Protein AF-A0A2T2Z863-F1 (afdb_monomer)

InterPro domains:
  IPR010982 Lambda repressor-like, DNA-binding domain superfamily [G3DSA:1.10.260.40] (5-135)

Nearest PDB structures (foldseek):
  6sq8-assembly2_B  TM=5.951E-01  e=1.050E-03  Marinactinospora thermotolerans
  7thq-assembly1_B  TM=5.780E-01  e=1.684E-03  Pseudomonas protegens Pf-5
  6m2o-assembly1_A  TM=5.710E-01  e=2.011E-03  Rhodopseudomonas palustris
  4fuq-assembly2_B  TM=5.829E-01  e=5.169E-03  Rhodopseudomonas palustris CGA009
  5upq-assembly1_A  TM=5.600E-01  e=1.253E-02  Streptomyces platensis subsp. rosaceus

Radius of gyration: 33.23 Å; Cα contacts (8 Å, |Δi|>4): 294; chains: 1; bounding box: 76×76×85 Å

Organism: NCBI:txid37330

Structure (mmCIF, N/CA/C/O backbone):
data_AF-A0A2T2Z863-F1
#
_entry.id   AF-A0A2T2Z863-F1
#
loop_
_atom_site.group_PDB
_atom_site.id
_atom_site.type_symbol
_atom_site.label_atom_id
_atom_site.label_alt_id
_atom_site.label_comp_id
_atom_site.label_asym_id
_atom_site.label_entity_id
_atom_site.label_seq_id
_atom_site.pdbx_PDB_ins_code
_atom_site.Cartn_x
_atom_site.Cartn_y
_atom_site.Cartn_z
_atom_site.occupancy
_atom_site.B_iso_or_equiv
_atom_site.auth_seq_id
_atom_site.auth_comp_id
_atom_site.auth_asym_id
_atom_site.auth_atom_id
_atom_site.pdbx_PDB_model_num
ATOM 1 N N . MET A 1 1 ? -23.488 10.531 1.046 1.00 28.92 1 MET A N 1
ATOM 2 C CA . MET A 1 1 ? -23.231 9.165 1.539 1.00 28.92 1 MET A CA 1
ATOM 3 C C . MET A 1 1 ? -22.823 9.323 2.989 1.00 28.92 1 MET A C 1
ATOM 5 O O . MET A 1 1 ? -21.854 10.017 3.241 1.00 28.92 1 MET A O 1
ATOM 9 N N . THR A 1 2 ? -23.637 8.864 3.936 1.00 40.47 2 THR A N 1
ATOM 10 C CA . THR A 1 2 ? -23.278 8.890 5.361 1.00 40.47 2 THR A CA 1
ATOM 11 C C . THR A 1 2 ? -22.405 7.672 5.615 1.00 40.47 2 THR A C 1
ATOM 13 O O . THR A 1 2 ? -22.923 6.554 5.616 1.00 40.47 2 THR A O 1
ATOM 16 N N . GLU A 1 3 ? -21.095 7.875 5.722 1.00 68.50 3 GLU A N 1
ATOM 17 C CA . GLU A 1 3 ? -20.162 6.816 6.105 1.00 68.50 3 GLU A CA 1
ATOM 18 C C . GLU A 1 3 ? -20.629 6.210 7.432 1.00 68.50 3 GLU A C 1
ATOM 20 O O . GLU A 1 3 ? -20.966 6.922 8.380 1.00 68.50 3 GLU A O 1
ATOM 25 N N . THR A 1 4 ? -20.782 4.885 7.450 1.00 81.50 4 THR A N 1
ATOM 26 C CA . THR A 1 4 ? -21.109 4.166 8.682 1.00 81.50 4 THR A CA 1
ATOM 27 C C . THR A 1 4 ? -19.833 4.160 9.515 1.00 81.50 4 THR A C 1
ATOM 29 O O . THR A 1 4 ? -18.843 3.622 9.022 1.00 81.50 4 THR A O 1
ATOM 32 N N . PRO A 1 5 ? -19.825 4.762 10.717 1.00 88.06 5 PRO A N 1
ATOM 33 C CA . PRO A 1 5 ? -18.608 4.874 11.508 1.00 88.06 5 PRO A CA 1
ATOM 34 C C . PRO A 1 5 ? -18.086 3.486 11.863 1.00 88.06 5 PRO A C 1
ATOM 36 O O . PRO A 1 5 ? -18.873 2.559 12.080 1.00 88.06 5 PRO A O 1
ATOM 39 N N . THR A 1 6 ? -16.772 3.336 11.931 1.00 91.94 6 THR A N 1
ATOM 40 C CA . THR A 1 6 ? -16.142 2.070 12.311 1.00 91.94 6 THR A CA 1
ATOM 41 C C . THR A 1 6 ? -16.253 1.827 13.823 1.00 91.94 6 THR A C 1
ATOM 43 O O . THR A 1 6 ? -16.600 2.712 14.612 1.00 91.94 6 THR A O 1
ATOM 46 N N . LEU A 1 7 ? -15.992 0.595 14.278 1.00 92.56 7 LEU A N 1
ATOM 47 C CA . LEU A 1 7 ? -16.067 0.279 15.712 1.00 92.56 7 LEU A CA 1
ATOM 48 C C . LEU A 1 7 ? -15.001 1.016 16.540 1.00 92.56 7 LEU A C 1
ATOM 50 O O . LEU A 1 7 ? -15.274 1.377 17.683 1.00 92.56 7 LEU A O 1
ATOM 54 N N . ASP A 1 8 ? -13.812 1.252 15.990 1.00 93.75 8 ASP A N 1
ATOM 55 C CA . ASP A 1 8 ? -12.757 2.050 16.618 1.00 93.75 8 ASP A CA 1
ATOM 56 C C . ASP A 1 8 ? -13.153 3.528 16.726 1.00 93.75 8 ASP A C 1
ATOM 58 O O . ASP A 1 8 ? -13.050 4.092 17.817 1.00 93.75 8 ASP A O 1
ATOM 62 N N . GLU A 1 9 ? -13.735 4.118 15.678 1.00 94.06 9 GLU A N 1
ATOM 63 C CA . GLU A 1 9 ? -14.270 5.486 15.707 1.00 94.06 9 GLU A CA 1
ATOM 64 C C . GLU A 1 9 ? -15.383 5.656 16.747 1.00 94.06 9 GLU A C 1
ATOM 66 O O . GLU A 1 9 ? -15.460 6.680 17.434 1.00 94.06 9 GLU A O 1
ATOM 71 N N . LEU A 1 10 ? -16.239 4.644 16.924 1.00 95.50 10 LEU A N 1
ATOM 72 C CA . LEU A 1 10 ? -17.261 4.654 17.972 1.00 95.50 10 LEU A CA 1
ATOM 73 C C . LEU A 1 10 ? -16.641 4.608 19.377 1.00 95.50 10 LEU A C 1
ATOM 75 O O . LEU A 1 10 ? -17.132 5.281 20.287 1.00 95.50 10 LEU A O 1
ATOM 79 N N . VAL A 1 11 ? -15.546 3.867 19.573 1.00 95.75 11 VAL A N 1
ATOM 80 C CA . VAL A 1 11 ? -14.821 3.847 20.855 1.00 95.75 11 VAL A CA 1
ATOM 81 C C . VAL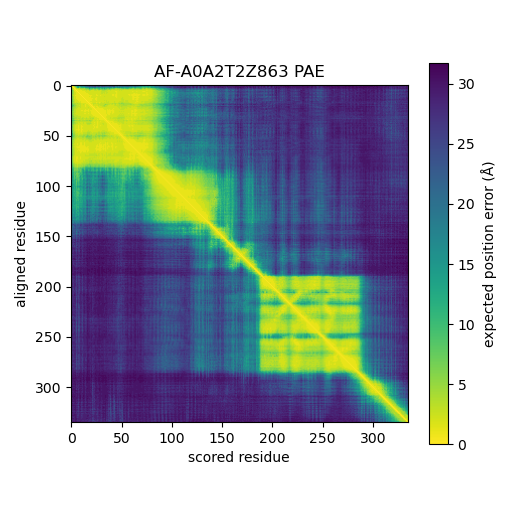 A 1 11 ? -14.059 5.159 21.095 1.00 95.75 11 VAL A C 1
ATOM 83 O O . VAL A 1 11 ? -14.017 5.635 22.233 1.00 95.75 11 VAL A O 1
ATOM 86 N N . GLU A 1 12 ? -13.519 5.794 20.056 1.00 95.75 12 GLU A N 1
ATOM 87 C CA . GLU A 1 12 ? -12.941 7.142 20.151 1.00 95.75 12 GLU A CA 1
ATOM 88 C C . GLU A 1 12 ? -14.006 8.191 20.484 1.00 95.75 12 GLU A C 1
ATOM 90 O O . GLU A 1 12 ? -13.823 9.001 21.395 1.00 95.75 12 GLU A O 1
ATOM 95 N N . THR A 1 13 ? -15.174 8.114 19.843 1.00 96.19 13 THR A N 1
ATOM 96 C CA . THR A 1 13 ? -16.330 8.975 20.135 1.00 96.19 13 THR A CA 1
ATOM 97 C C . THR A 1 13 ? -16.776 8.819 21.589 1.00 96.19 13 THR A C 1
ATOM 99 O O . THR A 1 13 ? -17.022 9.810 22.281 1.00 96.19 13 THR A O 1
ATOM 102 N N . ALA A 1 14 ? -16.820 7.584 22.094 1.00 96.12 14 ALA A N 1
ATOM 103 C CA . ALA A 1 14 ? -17.077 7.300 23.501 1.00 96.12 14 ALA A CA 1
ATOM 104 C C . ALA A 1 14 ? -16.019 7.922 24.429 1.00 96.12 14 ALA A C 1
ATOM 106 O O . ALA A 1 14 ? -16.364 8.528 25.446 1.00 96.12 14 ALA A O 1
ATOM 107 N N . SER A 1 15 ? -14.732 7.804 24.085 1.00 96.31 15 SER A N 1
ATOM 108 C CA . SER A 1 15 ? -13.641 8.407 24.857 1.00 96.31 15 SER A CA 1
ATOM 109 C C . SER A 1 15 ? -13.793 9.927 24.922 1.00 96.31 15 SER A C 1
ATOM 111 O O . SER A 1 15 ? -13.801 10.490 26.019 1.00 96.31 15 SER A O 1
ATOM 113 N N . ALA A 1 16 ? -14.013 10.582 23.778 1.00 96.25 16 ALA A N 1
ATOM 114 C CA . ALA A 1 16 ? -14.219 12.024 23.677 1.00 96.25 16 ALA A CA 1
ATOM 115 C C . ALA A 1 16 ? -15.436 12.494 24.492 1.00 96.25 16 ALA A C 1
ATOM 117 O O . ALA A 1 16 ? -15.330 13.433 25.282 1.00 96.25 16 ALA A O 1
ATOM 118 N N . ARG A 1 17 ? -16.570 11.787 24.386 1.00 96.06 17 ARG A N 1
ATOM 119 C CA . ARG A 1 17 ? -17.797 12.071 25.149 1.00 96.06 17 ARG A CA 1
ATOM 120 C C . ARG A 1 17 ? -17.589 11.990 26.663 1.00 96.06 17 ARG A C 1
ATOM 122 O O . ARG A 1 17 ? -18.245 12.704 27.419 1.00 96.06 17 ARG A O 1
ATOM 129 N N . HIS A 1 18 ? -16.671 11.139 27.111 1.00 95.00 18 HIS A N 1
ATOM 130 C CA . HIS A 1 18 ? -16.337 10.946 28.519 1.00 95.00 18 HIS A CA 1
ATOM 131 C C . HIS A 1 18 ? -15.017 11.627 28.922 1.00 95.00 18 HIS A C 1
ATOM 133 O O . HIS A 1 18 ? -14.288 11.106 29.766 1.00 95.00 18 HIS A O 1
ATOM 139 N N . ASN A 1 19 ? -14.731 12.813 28.368 1.00 93.75 19 ASN A N 1
ATOM 140 C CA . ASN A 1 19 ? -13.567 13.650 28.701 1.00 93.75 19 ASN A CA 1
ATOM 141 C C . ASN A 1 19 ? -12.213 12.950 28.476 1.00 93.75 19 ASN A C 1
ATOM 143 O O . ASN A 1 19 ? -11.321 13.025 29.320 1.00 93.75 19 ASN A O 1
ATOM 147 N N . GLY A 1 20 ? -12.069 12.223 27.367 1.00 92.38 20 GLY A N 1
ATOM 148 C CA . GLY A 1 20 ? -10.854 11.465 27.057 1.00 92.38 20 GLY A CA 1
ATOM 149 C C . GLY A 1 20 ? -10.669 10.231 27.944 1.00 92.38 20 GLY A C 1
ATOM 150 O O . GLY A 1 20 ? -9.541 9.846 28.252 1.00 92.38 20 GLY A O 1
ATOM 151 N N . ALA A 1 21 ? -11.763 9.615 28.403 1.00 94.50 21 ALA A N 1
ATOM 152 C CA . ALA A 1 21 ? -11.697 8.446 29.275 1.00 94.50 21 ALA A CA 1
ATOM 153 C C . ALA A 1 21 ? -10.880 7.306 28.640 1.00 94.50 21 ALA A C 1
ATOM 155 O O . ALA A 1 21 ? -11.075 6.943 27.476 1.00 94.50 21 ALA A O 1
ATOM 156 N N . SER A 1 22 ? -9.990 6.704 29.434 1.00 93.94 22 SER A N 1
ATOM 157 C CA . SER A 1 22 ? -9.263 5.492 29.047 1.00 93.94 22 SER A CA 1
ATOM 158 C C . SER A 1 22 ? -10.204 4.285 28.971 1.00 93.94 22 SER A C 1
ATOM 160 O O . SER A 1 22 ? -11.267 4.278 29.596 1.00 93.94 22 SER A O 1
ATOM 162 N N . GLY A 1 23 ? -9.803 3.216 28.271 1.00 92.44 23 GLY A N 1
ATOM 163 C CA . GLY A 1 23 ? -10.628 2.006 28.144 1.00 92.44 23 GLY A CA 1
ATOM 164 C C . GLY A 1 23 ? -11.034 1.377 29.482 1.00 92.44 23 GLY A C 1
ATOM 165 O O . GLY A 1 23 ? -12.122 0.818 29.585 1.00 92.44 23 GLY A O 1
ATOM 166 N N . ARG A 1 24 ? -10.212 1.525 30.536 1.00 95.56 24 ARG A N 1
ATOM 167 C CA . ARG A 1 24 ? -10.575 1.122 31.909 1.00 95.56 24 ARG A CA 1
ATOM 168 C C . ARG A 1 24 ? -11.767 1.914 32.428 1.00 95.56 24 ARG A C 1
ATOM 170 O O . ARG A 1 24 ? -12.756 1.332 32.851 1.00 95.56 24 ARG A O 1
ATOM 177 N N . ARG A 1 25 ? -11.701 3.241 32.327 1.00 96.44 25 ARG A N 1
ATOM 178 C CA . ARG A 1 25 ? -12.767 4.112 32.820 1.00 96.44 25 ARG A CA 1
ATOM 179 C C . ARG A 1 25 ? -14.046 3.997 31.991 1.00 96.44 25 ARG A C 1
ATOM 181 O O . ARG A 1 25 ? -15.131 4.090 32.550 1.00 96.44 25 ARG A O 1
ATOM 188 N N . LEU A 1 26 ? -13.929 3.754 30.686 1.00 96.19 26 LEU A N 1
ATOM 189 C CA . LEU A 1 26 ? -15.074 3.442 29.827 1.00 96.19 26 LEU A CA 1
ATOM 190 C C . LEU A 1 26 ? -15.760 2.132 30.241 1.00 96.19 26 LEU A C 1
ATOM 192 O O . LEU A 1 26 ? -16.985 2.095 30.321 1.00 96.19 26 LEU A O 1
ATOM 196 N N . ALA A 1 27 ? -14.993 1.088 30.573 1.00 96.38 27 ALA A N 1
ATOM 197 C CA . ALA A 1 27 ? -15.553 -0.162 31.085 1.00 96.38 27 ALA A CA 1
ATOM 198 C C . ALA A 1 27 ? -16.307 0.046 32.412 1.00 96.38 27 ALA A C 1
ATOM 200 O O . ALA A 1 27 ? -17.431 -0.430 32.546 1.00 96.38 27 ALA A O 1
ATOM 201 N N . ASP A 1 28 ? -15.761 0.839 33.344 1.00 96.69 28 ASP A N 1
ATOM 202 C CA . ASP A 1 28 ? -16.449 1.169 34.604 1.00 96.69 28 ASP A CA 1
ATOM 203 C C . ASP A 1 28 ? -17.785 1.897 34.366 1.00 96.69 28 ASP A C 1
ATOM 205 O O . ASP A 1 28 ? -18.773 1.658 35.064 1.00 96.69 28 ASP A O 1
ATOM 209 N N . ILE A 1 29 ? -17.823 2.815 33.392 1.00 96.62 29 ILE A N 1
ATOM 210 C CA . ILE A 1 29 ? -19.038 3.558 33.022 1.00 96.62 29 ILE A CA 1
ATOM 211 C C . ILE A 1 29 ? -20.080 2.609 32.422 1.00 96.62 29 ILE A C 1
ATOM 213 O O . ILE A 1 29 ? -21.248 2.665 32.809 1.00 96.62 29 ILE A O 1
ATOM 217 N N . ALA A 1 30 ? -19.662 1.717 31.522 1.00 95.75 30 ALA A N 1
ATOM 218 C CA . ALA A 1 30 ? -20.537 0.714 30.926 1.00 95.75 30 ALA A CA 1
ATOM 219 C C . ALA A 1 30 ? -21.100 -0.248 31.985 1.00 95.75 30 ALA A C 1
ATOM 221 O O . ALA A 1 30 ? -22.307 -0.492 32.010 1.00 95.75 30 ALA A O 1
ATOM 222 N N . GLN A 1 31 ? -20.261 -0.710 32.915 1.00 95.62 31 GLN A N 1
ATOM 223 C CA . GLN A 1 31 ? -20.665 -1.613 33.992 1.00 95.62 31 GLN A CA 1
ATOM 224 C C . GLN A 1 31 ? -21.672 -0.966 34.944 1.00 95.62 31 GLN A C 1
ATOM 226 O O . GLN A 1 31 ? -22.667 -1.592 35.307 1.00 95.62 31 GLN A O 1
ATOM 231 N N . LYS A 1 32 ? -21.483 0.313 35.293 1.00 96.00 32 LYS A N 1
ATOM 232 C CA . LYS A 1 32 ? -22.464 1.081 36.083 1.00 96.00 32 LYS A CA 1
ATOM 233 C C . LYS A 1 32 ? -23.815 1.224 35.386 1.00 96.00 32 LYS A C 1
ATOM 235 O O . LYS A 1 32 ? -24.831 1.347 36.063 1.00 96.00 32 LYS A O 1
ATOM 240 N N . ALA A 1 33 ? -23.829 1.203 34.057 1.00 93.38 33 ALA A N 1
ATOM 241 C CA . ALA A 1 33 ? -25.042 1.218 33.249 1.00 93.38 33 ALA A CA 1
ATOM 242 C C . ALA A 1 33 ? -25.629 -0.185 32.988 1.00 93.38 33 ALA A C 1
ATOM 244 O O . ALA A 1 33 ? -26.624 -0.300 32.277 1.00 93.38 33 ALA A O 1
ATOM 245 N N . GLY A 1 34 ? -25.045 -1.243 33.566 1.00 95.19 34 GLY A N 1
ATOM 246 C CA . GLY A 1 34 ? -25.522 -2.622 33.437 1.00 95.19 34 GLY A CA 1
ATOM 247 C C . GLY A 1 34 ? -25.001 -3.373 32.208 1.00 95.19 34 GLY A C 1
ATOM 248 O O . GLY A 1 34 ? -25.493 -4.460 31.911 1.00 95.19 34 GLY A O 1
ATOM 249 N N . TYR A 1 35 ? -24.014 -2.828 31.493 1.00 95.06 35 TYR A N 1
ATOM 250 C CA . TYR A 1 35 ? -23.360 -3.511 30.377 1.00 95.06 35 TYR A CA 1
ATOM 251 C C . TYR A 1 35 ? -22.082 -4.215 30.827 1.00 95.06 35 TYR A C 1
ATOM 253 O O . TYR A 1 35 ? -21.269 -3.650 31.553 1.00 95.06 35 TYR A O 1
ATOM 261 N N . GLU A 1 36 ? -21.861 -5.432 30.343 1.00 92.00 36 GLU A N 1
ATOM 262 C CA . GLU A 1 36 ? -20.643 -6.187 30.620 1.00 92.00 36 GLU A CA 1
ATOM 263 C C . GLU A 1 36 ? -19.682 -6.037 29.442 1.00 92.00 36 GLU A C 1
ATOM 265 O O . GLU A 1 36 ? -19.958 -6.491 28.331 1.00 92.00 36 GLU A O 1
ATOM 270 N N . VAL A 1 37 ? -18.565 -5.347 29.667 1.00 94.06 37 VAL A N 1
ATOM 271 C CA . VAL A 1 37 ? -17.497 -5.203 28.676 1.00 94.06 37 VAL A CA 1
ATOM 272 C C . VAL A 1 37 ? -16.157 -5.058 29.385 1.00 94.06 37 VAL A C 1
ATOM 274 O O . VAL A 1 37 ? -16.024 -4.304 30.347 1.00 94.06 37 VAL A O 1
ATOM 277 N N . SER A 1 38 ? -15.137 -5.780 28.917 1.00 95.19 38 SER A N 1
ATOM 278 C CA . SER A 1 38 ? -13.797 -5.660 29.492 1.00 95.19 38 SER A CA 1
ATOM 279 C C . SER A 1 38 ? -13.029 -4.492 28.873 1.00 95.19 38 SER A C 1
ATOM 281 O O . SER A 1 38 ? -13.071 -4.254 27.663 1.00 95.19 38 SER A O 1
ATOM 283 N N . HIS A 1 39 ? -12.244 -3.792 29.691 1.00 95.19 39 HIS A N 1
ATOM 284 C CA . HIS A 1 39 ? -11.370 -2.715 29.220 1.00 95.19 39 HIS A CA 1
ATOM 285 C C . HIS A 1 39 ? -10.357 -3.184 28.160 1.00 95.19 39 HIS A C 1
ATOM 287 O O . HIS A 1 39 ? -10.012 -2.430 27.252 1.00 95.19 39 HIS A O 1
ATOM 293 N N . ALA A 1 40 ? -9.890 -4.435 28.259 1.00 95.81 40 ALA A N 1
ATOM 294 C CA . ALA A 1 40 ? -8.973 -5.032 27.293 1.00 95.81 40 ALA A CA 1
ATOM 295 C C . ALA A 1 40 ? -9.630 -5.180 25.913 1.00 95.81 40 ALA A C 1
ATOM 297 O O . ALA A 1 40 ? -8.972 -4.948 24.901 1.00 95.81 40 ALA A O 1
ATOM 298 N N . THR A 1 41 ? -10.923 -5.514 25.883 1.00 95.44 41 THR A N 1
ATOM 299 C CA . THR A 1 41 ? -11.721 -5.583 24.651 1.00 95.44 41 THR A CA 1
ATOM 300 C C . THR A 1 41 ? -11.866 -4.198 24.031 1.00 95.44 41 THR A C 1
ATOM 302 O O . THR A 1 41 ? -11.502 -4.022 22.872 1.00 95.44 41 THR A O 1
ATOM 305 N N . LEU A 1 42 ? -12.270 -3.189 24.814 1.00 95.25 42 LEU A N 1
ATOM 306 C CA . LEU A 1 42 ? -12.385 -1.804 24.333 1.00 95.25 42 LEU A CA 1
ATOM 307 C C . LEU A 1 42 ? -11.056 -1.271 23.777 1.00 95.25 42 LEU A C 1
ATOM 309 O O . LEU A 1 42 ? -11.037 -0.681 22.705 1.00 95.25 42 LEU A O 1
ATOM 313 N N . ASN A 1 43 ? -9.934 -1.526 24.456 1.00 95.56 43 ASN A N 1
ATOM 314 C CA . ASN A 1 43 ? -8.613 -1.091 23.991 1.00 95.56 43 ASN A CA 1
ATOM 315 C C . ASN A 1 43 ? -8.128 -1.834 22.737 1.00 95.56 43 ASN A C 1
ATOM 317 O O . ASN A 1 43 ? -7.358 -1.274 21.961 1.00 95.56 43 ASN A O 1
ATOM 321 N N . ARG A 1 44 ? -8.502 -3.105 22.549 1.00 95.31 44 ARG A N 1
ATOM 322 C CA . ARG A 1 44 ? -8.188 -3.841 21.314 1.00 95.31 44 ARG A CA 1
ATOM 323 C C . ARG A 1 44 ? -9.025 -3.331 20.146 1.00 95.31 44 ARG A C 1
ATOM 325 O O . ARG A 1 44 ? -8.465 -3.099 19.083 1.00 95.31 44 ARG A O 1
ATOM 332 N N . ILE A 1 45 ? -10.319 -3.083 20.364 1.00 93.88 45 ILE A N 1
ATOM 333 C CA . ILE A 1 45 ? -11.209 -2.508 19.344 1.00 93.88 45 ILE A CA 1
ATOM 334 C C . ILE A 1 45 ? -10.718 -1.114 18.949 1.00 93.88 45 ILE A C 1
ATOM 336 O O . ILE A 1 45 ? -10.501 -0.871 17.773 1.00 93.88 45 ILE A O 1
ATOM 340 N N . ARG A 1 46 ? -10.418 -0.250 19.927 1.00 94.12 46 ARG A N 1
ATOM 341 C CA . ARG A 1 46 ? -9.865 1.099 19.710 1.00 94.12 46 ARG A CA 1
ATOM 342 C C . ARG A 1 46 ? -8.588 1.118 18.862 1.00 94.12 46 ARG A C 1
ATOM 344 O O . ARG A 1 46 ? -8.346 2.074 18.147 1.00 94.12 46 ARG A O 1
ATOM 351 N N . ARG A 1 47 ? -7.750 0.083 18.969 1.00 91.50 47 ARG A N 1
ATOM 352 C CA . ARG A 1 47 ? -6.489 -0.045 18.214 1.00 91.50 47 ARG A CA 1
ATOM 353 C C . ARG A 1 47 ? -6.642 -0.802 16.893 1.00 91.50 47 ARG A C 1
ATOM 355 O O . ARG A 1 47 ? -5.638 -1.049 16.239 1.00 91.50 47 ARG A O 1
ATOM 362 N N . GLY A 1 48 ? -7.847 -1.258 16.552 1.00 88.62 48 GLY A N 1
ATOM 363 C CA . GLY A 1 48 ? -8.077 -2.115 15.387 1.00 88.62 48 GLY A CA 1
ATOM 364 C C . GLY A 1 48 ? -7.462 -3.519 15.494 1.00 88.62 48 GLY A C 1
ATOM 365 O O . GLY A 1 48 ? -7.404 -4.232 14.502 1.00 88.62 48 GLY A O 1
ATOM 366 N N . THR A 1 49 ? -7.011 -3.951 16.679 1.00 88.81 49 THR A N 1
ATOM 367 C CA . THR A 1 49 ? -6.345 -5.256 16.889 1.00 88.81 49 THR A CA 1
ATOM 368 C C . THR A 1 49 ? -7.268 -6.332 17.463 1.00 88.81 49 THR A C 1
ATOM 370 O O . THR A 1 49 ? -6.821 -7.416 17.841 1.00 88.81 49 THR A O 1
ATOM 373 N N . TYR A 1 50 ? -8.567 -6.053 17.582 1.00 88.62 50 TYR A N 1
ATOM 374 C CA . TYR A 1 50 ? -9.541 -7.038 18.039 1.00 88.62 50 TYR A CA 1
ATOM 375 C C . TYR A 1 50 ? -9.923 -7.980 16.894 1.00 88.62 50 TYR A C 1
ATOM 377 O O . TYR A 1 50 ? -10.638 -7.592 15.979 1.00 88.62 50 TYR A O 1
ATOM 385 N N . THR A 1 51 ? -9.435 -9.218 16.955 1.00 80.88 51 THR A N 1
ATOM 386 C CA . THR A 1 51 ? -9.603 -10.221 15.890 1.00 80.88 51 THR A CA 1
ATOM 387 C C . THR A 1 51 ? -10.859 -11.082 16.036 1.00 80.88 51 THR A C 1
ATOM 389 O O . THR A 1 51 ? -11.253 -11.763 15.094 1.00 80.88 51 THR A O 1
ATOM 392 N N . SER A 1 52 ? -11.493 -11.089 17.212 1.00 86.94 52 SER A N 1
ATOM 393 C CA . SER A 1 52 ? -12.720 -11.855 17.468 1.00 86.94 52 SER A CA 1
ATOM 394 C C . SER A 1 52 ? -13.974 -11.063 17.088 1.00 86.94 52 SER A C 1
ATOM 396 O O . SER A 1 52 ? -13.940 -9.841 16.984 1.00 86.94 52 SER A O 1
ATOM 398 N N . THR A 1 53 ? -15.113 -11.739 16.928 1.00 87.00 53 THR A N 1
ATOM 399 C CA . THR A 1 53 ? -16.403 -11.062 16.722 1.00 87.00 53 THR A CA 1
ATOM 400 C C . THR A 1 53 ? -16.933 -10.517 18.056 1.00 87.00 53 THR A C 1
ATOM 402 O O . THR A 1 53 ? -17.145 -11.307 18.981 1.00 87.00 53 THR A O 1
ATOM 405 N N . PRO A 1 54 ? -17.164 -9.195 18.197 1.00 91.38 54 PRO A N 1
ATOM 406 C CA . PRO A 1 54 ? -17.755 -8.633 19.408 1.00 91.38 54 PRO A CA 1
ATOM 407 C C . PRO A 1 54 ? -19.159 -9.195 19.651 1.00 91.38 54 PRO A C 1
ATOM 409 O O . PRO A 1 54 ? -19.949 -9.332 18.720 1.00 91.38 54 PRO A O 1
ATOM 412 N N . THR A 1 55 ? -19.493 -9.483 20.909 1.00 93.00 55 THR A N 1
ATOM 413 C CA . THR A 1 55 ? -20.840 -9.942 21.279 1.00 93.00 55 THR A CA 1
ATOM 414 C C . THR A 1 55 ? -21.867 -8.811 21.192 1.00 93.00 55 THR A C 1
ATOM 416 O O . THR A 1 55 ? -21.528 -7.638 21.357 1.00 93.00 55 THR A O 1
ATOM 419 N N . ASP A 1 56 ? -23.152 -9.149 21.051 1.00 93.50 56 ASP A N 1
ATOM 420 C CA . ASP A 1 56 ? -24.259 -8.179 21.083 1.00 93.50 56 ASP A CA 1
ATOM 421 C C . ASP A 1 56 ? -24.222 -7.269 22.318 1.00 93.50 56 ASP A C 1
ATOM 423 O O . ASP A 1 56 ? -24.543 -6.083 22.240 1.00 93.50 56 ASP A O 1
ATOM 427 N N . GLN A 1 57 ? -23.831 -7.817 23.473 1.00 94.19 57 GLN A N 1
ATOM 428 C CA . GLN A 1 57 ? -23.701 -7.059 24.717 1.00 94.19 57 GLN A CA 1
ATOM 429 C C . GLN A 1 57 ? -22.551 -6.047 24.637 1.00 94.19 57 GLN A C 1
ATOM 431 O O . GLN A 1 57 ? -22.726 -4.900 25.045 1.00 94.19 57 GLN A O 1
ATOM 436 N N . THR A 1 58 ? -21.426 -6.434 24.029 1.00 95.31 58 THR A N 1
ATOM 437 C CA . THR A 1 58 ? -20.291 -5.539 23.761 1.00 95.31 58 THR A CA 1
ATOM 438 C C . THR A 1 58 ? -20.683 -4.415 22.799 1.00 95.31 58 THR A C 1
ATOM 440 O O . THR A 1 58 ? -20.384 -3.252 23.059 1.00 95.31 58 THR A O 1
ATOM 443 N N . LEU A 1 59 ? -21.403 -4.728 21.717 1.00 95.81 59 LEU A N 1
ATOM 444 C CA . LEU A 1 59 ? -21.855 -3.732 20.736 1.00 95.81 59 LEU A CA 1
ATOM 445 C C . LEU A 1 59 ? -22.838 -2.728 21.347 1.00 95.81 59 LEU A C 1
ATOM 447 O O . LEU A 1 59 ? -22.711 -1.523 21.132 1.00 95.81 59 LEU A O 1
ATOM 451 N N . LYS A 1 60 ? -23.782 -3.205 22.167 1.00 96.50 60 LYS A N 1
ATOM 452 C CA . LYS A 1 60 ? -24.693 -2.334 22.924 1.00 96.50 60 LYS A CA 1
ATOM 453 C C . LYS A 1 60 ? -23.941 -1.459 23.929 1.00 96.50 60 LYS A C 1
ATOM 455 O O . LYS A 1 60 ? -24.282 -0.288 24.066 1.00 96.50 60 LYS A O 1
ATOM 460 N N . ALA A 1 61 ? -22.903 -1.989 24.581 1.00 97.19 61 ALA A N 1
ATOM 461 C CA . ALA A 1 61 ? -22.051 -1.218 25.484 1.00 97.19 61 ALA A CA 1
ATOM 462 C C . ALA A 1 61 ? -21.323 -0.084 24.745 1.00 97.19 61 ALA A C 1
ATOM 464 O O . ALA A 1 61 ? -21.340 1.055 25.203 1.00 97.19 61 ALA A O 1
ATOM 465 N N . ILE A 1 62 ? -20.730 -0.373 23.581 1.00 96.19 62 ILE A N 1
ATOM 466 C CA . ILE A 1 62 ? -20.050 0.627 22.743 1.00 96.19 62 ILE A CA 1
ATOM 467 C C . ILE A 1 62 ? -21.039 1.702 22.279 1.00 96.19 62 ILE A C 1
ATOM 469 O O . ILE A 1 62 ? -20.758 2.890 22.423 1.00 96.19 62 ILE A O 1
ATOM 473 N N . ALA A 1 63 ? -22.221 1.305 21.799 1.00 96.56 63 ALA A N 1
ATOM 474 C CA . ALA A 1 63 ? -23.259 2.245 21.382 1.00 96.56 63 ALA A CA 1
ATOM 475 C C . ALA A 1 63 ? -23.717 3.154 22.533 1.00 96.56 63 ALA A C 1
ATOM 477 O O . ALA A 1 63 ? -23.830 4.366 22.358 1.00 96.56 63 ALA A O 1
ATOM 478 N N . PHE A 1 64 ? -23.911 2.585 23.728 1.00 97.56 64 PHE A N 1
ATOM 479 C CA . PHE A 1 64 ? -24.248 3.342 24.931 1.00 97.56 64 PHE A CA 1
ATOM 480 C C . PHE A 1 64 ? -23.158 4.357 25.297 1.00 97.56 64 PHE A C 1
ATOM 482 O O . PHE A 1 64 ? -23.467 5.524 25.534 1.00 97.56 64 PHE A O 1
ATOM 489 N N . LEU A 1 65 ? -21.891 3.932 25.308 1.00 96.94 65 LEU A N 1
ATOM 490 C CA . LEU A 1 65 ? -20.755 4.792 25.644 1.00 96.94 65 LEU A CA 1
ATOM 491 C C . LEU A 1 65 ? -20.555 5.923 24.622 1.00 96.94 65 LEU A C 1
ATOM 493 O O . LEU A 1 65 ? -20.232 7.044 25.003 1.00 96.94 65 LEU A O 1
ATOM 497 N N . ALA A 1 66 ? -20.778 5.660 23.334 1.00 96.44 66 ALA A N 1
ATOM 498 C CA . ALA A 1 66 ? -20.748 6.681 22.284 1.00 96.44 66 ALA A CA 1
ATOM 499 C C . ALA A 1 66 ? -22.016 7.562 22.286 1.00 96.44 66 ALA A C 1
ATOM 501 O O . ALA A 1 66 ? -22.017 8.686 21.781 1.00 96.44 66 ALA A O 1
ATOM 502 N N . GLY A 1 67 ? -23.099 7.076 22.896 1.00 96.06 67 GLY A N 1
ATOM 503 C CA . GLY A 1 67 ? -24.414 7.706 22.909 1.00 96.06 67 GLY A CA 1
ATOM 504 C C . GLY A 1 67 ? -25.090 7.720 21.541 1.00 96.06 67 GLY A C 1
ATOM 505 O O . GLY A 1 67 ? -25.735 8.708 21.190 1.00 96.06 67 GLY A O 1
ATOM 506 N N . VAL A 1 68 ? -24.927 6.633 20.788 1.00 96.06 68 VAL A N 1
ATOM 507 C CA . VAL A 1 68 ? -25.588 6.376 19.502 1.00 96.06 68 VAL A CA 1
ATOM 508 C C . VAL A 1 68 ? -26.612 5.247 19.644 1.00 96.06 68 VAL A C 1
ATOM 510 O O . VAL A 1 68 ? -26.597 4.494 20.620 1.00 96.06 68 VAL A O 1
ATOM 513 N N . ASP A 1 69 ? -27.511 5.108 18.668 1.00 95.44 69 ASP A N 1
ATOM 514 C CA . ASP A 1 69 ? -28.430 3.967 18.623 1.00 95.44 69 ASP A CA 1
ATOM 515 C C . ASP A 1 69 ? -27.637 2.654 18.436 1.00 95.44 69 ASP A C 1
ATOM 517 O O . ASP A 1 69 ? -26.731 2.618 17.596 1.00 95.44 69 ASP A O 1
ATOM 521 N N . PRO A 1 70 ? -27.964 1.561 19.158 1.00 93.75 70 PRO A N 1
ATOM 522 C CA . PRO A 1 70 ? -27.295 0.271 18.995 1.00 93.75 70 PRO A CA 1
ATOM 523 C C . PRO A 1 70 ? -27.180 -0.195 17.543 1.00 93.75 70 PRO A C 1
ATOM 525 O O . PRO A 1 70 ? -26.155 -0.770 17.179 1.00 93.75 70 PRO A O 1
ATOM 528 N N . LYS A 1 71 ? -28.174 0.095 16.691 1.00 91.62 71 LYS A N 1
ATOM 529 C CA . LYS A 1 71 ? -28.156 -0.247 15.259 1.00 91.62 71 LYS A CA 1
ATOM 530 C C . LYS A 1 71 ? -26.924 0.291 14.535 1.00 91.62 71 LYS A C 1
ATOM 532 O O . LYS A 1 71 ? -26.471 -0.354 13.598 1.00 91.62 71 LYS A O 1
ATOM 537 N N . VAL A 1 72 ? -26.369 1.421 14.974 1.00 92.88 72 VAL A N 1
ATOM 538 C CA . VAL A 1 72 ? -25.155 2.006 14.388 1.00 92.88 72 VAL A CA 1
ATOM 539 C C . VAL A 1 72 ? -23.940 1.120 14.669 1.00 92.88 72 VAL A C 1
ATOM 541 O O . VAL A 1 72 ? -23.192 0.820 13.747 1.00 92.88 72 VAL A O 1
ATOM 544 N N . ALA A 1 73 ? -23.779 0.620 15.899 1.00 91.44 73 ALA A N 1
ATOM 545 C CA . ALA A 1 73 ? -22.683 -0.293 16.241 1.00 91.44 73 ALA A CA 1
ATOM 546 C C . ALA A 1 73 ? -22.811 -1.655 15.533 1.00 91.44 73 ALA A C 1
ATOM 548 O O . ALA A 1 73 ? -21.812 -2.228 15.101 1.00 91.44 73 ALA A O 1
ATOM 549 N N . PHE A 1 74 ? -24.036 -2.162 15.356 1.00 91.50 74 PHE A N 1
ATOM 550 C CA . PHE A 1 74 ? -24.274 -3.371 14.556 1.00 91.50 74 PHE A CA 1
ATOM 551 C C . PHE A 1 74 ? -23.968 -3.151 13.068 1.00 91.50 74 PHE A C 1
ATOM 553 O O . PHE A 1 74 ? -23.355 -4.012 12.438 1.00 91.50 74 PHE A O 1
ATOM 560 N N . ALA A 1 75 ? -24.354 -2.001 12.509 1.00 89.00 75 ALA A N 1
ATOM 561 C CA . ALA A 1 75 ? -24.035 -1.640 11.131 1.00 89.00 75 ALA A CA 1
ATOM 562 C C . ALA A 1 75 ? -22.520 -1.486 10.919 1.00 89.00 75 ALA A C 1
ATOM 564 O O . ALA A 1 75 ? -22.003 -1.967 9.914 1.00 89.00 75 ALA A O 1
ATOM 565 N N . ALA A 1 76 ? -21.809 -0.904 11.889 1.00 89.31 76 ALA A N 1
ATOM 566 C CA . ALA A 1 76 ? -20.352 -0.788 11.883 1.00 89.31 76 ALA A CA 1
ATOM 567 C C . ALA A 1 76 ? -19.663 -2.160 11.801 1.00 89.31 76 ALA A C 1
ATOM 569 O O . ALA A 1 76 ? -18.793 -2.372 10.957 1.00 89.31 76 ALA A O 1
ATOM 570 N N . LEU A 1 77 ? -20.094 -3.125 12.626 1.00 89.62 77 LEU A N 1
ATOM 571 C CA . LEU A 1 77 ? -19.566 -4.493 12.581 1.00 89.62 77 LEU A CA 1
ATOM 572 C C . LEU A 1 77 ? -19.876 -5.189 11.246 1.00 89.62 77 LEU A C 1
ATOM 574 O O . LEU A 1 77 ? -19.026 -5.889 10.696 1.00 89.62 77 LEU A O 1
ATOM 578 N N . ALA A 1 78 ? -21.088 -5.012 10.715 1.00 85.06 78 ALA A N 1
ATOM 579 C CA . ALA A 1 78 ? -21.466 -5.582 9.424 1.00 85.06 78 ALA A CA 1
ATOM 580 C C . ALA A 1 78 ? -20.602 -5.020 8.283 1.00 85.06 78 ALA A C 1
ATOM 582 O O . ALA A 1 78 ? -20.108 -5.791 7.462 1.00 85.06 78 ALA A O 1
ATOM 583 N N . ALA A 1 79 ? -20.366 -3.705 8.275 1.00 84.38 79 ALA A N 1
ATOM 584 C CA . ALA A 1 79 ? -19.501 -3.042 7.304 1.00 84.38 79 ALA A CA 1
ATOM 585 C C . ALA A 1 79 ? -18.041 -3.516 7.409 1.00 84.38 79 ALA A C 1
ATOM 587 O O . ALA A 1 79 ? -17.417 -3.791 6.387 1.00 84.38 79 ALA A O 1
ATOM 588 N N . GLN A 1 80 ? -17.512 -3.688 8.626 1.00 82.06 80 GLN A N 1
ATOM 589 C CA . GLN A 1 80 ? -16.158 -4.210 8.838 1.00 82.06 80 GLN A CA 1
ATOM 590 C C . GLN A 1 80 ? -15.999 -5.634 8.286 1.00 82.06 80 GLN A C 1
ATOM 592 O O . GLN A 1 80 ? -15.040 -5.920 7.572 1.00 82.06 80 GLN A O 1
ATOM 597 N N . ASN A 1 81 ? -16.960 -6.518 8.569 1.00 82.81 81 ASN A N 1
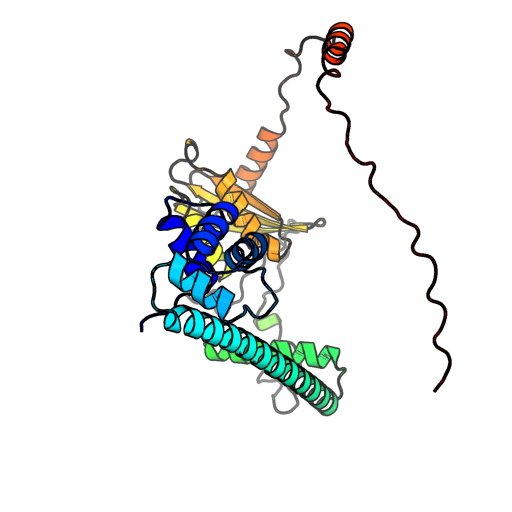ATOM 598 C CA . ASN A 1 81 ? -16.946 -7.886 8.052 1.00 82.81 81 ASN A CA 1
ATOM 599 C C . ASN A 1 81 ? -17.047 -7.927 6.523 1.00 82.81 81 ASN A C 1
ATOM 601 O O . ASN A 1 81 ? -16.393 -8.755 5.889 1.00 82.81 81 ASN A O 1
ATOM 605 N N . GLU A 1 82 ? -17.856 -7.047 5.930 1.00 79.44 82 GLU A N 1
ATOM 606 C CA . GLU A 1 82 ? -17.974 -6.935 4.476 1.00 79.44 82 GLU A CA 1
ATOM 607 C C . GLU A 1 82 ? -16.660 -6.472 3.843 1.00 79.44 82 GLU A C 1
ATOM 609 O O . GLU A 1 82 ? -16.202 -7.081 2.881 1.00 79.44 82 GLU A O 1
ATOM 614 N N . ALA A 1 83 ? -15.990 -5.476 4.430 1.00 73.94 83 ALA A N 1
ATOM 615 C CA . ALA A 1 83 ? -14.675 -5.036 3.974 1.00 73.94 83 ALA A CA 1
ATOM 616 C C . ALA A 1 83 ? -13.638 -6.171 4.043 1.00 73.94 83 ALA A C 1
ATOM 618 O O . ALA A 1 83 ? -12.909 -6.399 3.081 1.00 73.94 83 ALA A O 1
ATOM 619 N N . THR A 1 84 ? -13.606 -6.944 5.136 1.00 76.50 84 THR A N 1
ATOM 620 C CA . THR A 1 84 ? -12.710 -8.108 5.251 1.00 76.50 84 THR A CA 1
ATOM 621 C C . THR A 1 84 ? -13.010 -9.175 4.197 1.00 76.50 84 THR A C 1
ATOM 623 O O . THR A 1 84 ? -12.084 -9.709 3.585 1.00 76.50 84 THR A O 1
ATOM 626 N N . ARG A 1 85 ? -14.292 -9.477 3.946 1.00 73.88 85 ARG A N 1
ATOM 627 C CA . ARG A 1 85 ? -14.695 -10.415 2.885 1.00 73.88 85 ARG A CA 1
ATOM 628 C C . ARG A 1 85 ? -14.302 -9.910 1.506 1.00 73.88 85 ARG A C 1
ATOM 630 O O . ARG A 1 85 ? -13.790 -10.692 0.715 1.00 73.88 85 ARG A O 1
ATOM 637 N N . HIS A 1 86 ? -14.502 -8.625 1.237 1.00 76.00 86 HIS A N 1
ATOM 638 C CA . HIS A 1 86 ? -14.140 -8.015 -0.033 1.00 76.00 86 HIS A CA 1
ATOM 639 C C . HIS A 1 86 ? -12.630 -8.091 -0.283 1.00 76.00 86 HIS A C 1
ATOM 641 O O . HIS A 1 86 ? -12.213 -8.519 -1.354 1.00 76.00 86 HIS A O 1
ATOM 647 N N . THR A 1 87 ? -11.800 -7.777 0.716 1.00 73.50 87 THR A N 1
ATOM 648 C CA . THR A 1 87 ? -10.339 -7.912 0.603 1.00 73.50 87 THR A CA 1
ATOM 649 C C . THR A 1 87 ? -9.912 -9.362 0.373 1.00 73.50 87 THR A C 1
ATOM 651 O O . THR A 1 87 ? -9.052 -9.621 -0.466 1.00 73.50 87 THR A O 1
ATOM 654 N N . ALA A 1 88 ? -10.521 -10.322 1.078 1.00 71.50 88 ALA A N 1
ATOM 655 C CA . ALA A 1 88 ? -10.250 -11.741 0.855 1.00 71.50 88 ALA A CA 1
ATOM 656 C C . ALA A 1 88 ? -10.638 -12.175 -0.569 1.00 71.50 88 ALA A C 1
ATOM 658 O O . ALA A 1 88 ? -9.866 -12.864 -1.230 1.00 71.50 88 ALA A O 1
ATOM 659 N N . GLU A 1 89 ? -11.795 -11.733 -1.064 1.00 79.12 89 GLU A N 1
ATOM 660 C CA . GLU A 1 89 ? -12.248 -11.992 -2.434 1.00 79.12 89 GLU A CA 1
ATOM 661 C C . GLU A 1 89 ? -11.280 -11.402 -3.470 1.00 79.12 89 GLU A C 1
ATOM 663 O O . GLU A 1 89 ? -10.880 -12.103 -4.397 1.00 79.12 89 GLU A O 1
ATOM 668 N N . LEU A 1 90 ? -10.831 -10.155 -3.287 1.00 79.56 90 LEU A N 1
ATOM 669 C CA . LEU A 1 90 ? -9.825 -9.532 -4.153 1.00 79.56 90 LEU A CA 1
ATOM 670 C C . LEU A 1 90 ? -8.513 -10.322 -4.162 1.00 79.56 90 LEU A C 1
ATOM 672 O O . LEU A 1 90 ? -7.935 -10.531 -5.227 1.00 79.56 90 LEU A O 1
ATOM 676 N N . TYR A 1 91 ? -8.062 -10.806 -3.003 1.00 75.19 91 TYR A N 1
ATOM 677 C CA . TYR A 1 91 ? -6.873 -11.652 -2.917 1.00 75.19 91 TYR A CA 1
ATOM 678 C C . TYR A 1 91 ? -7.053 -12.971 -3.681 1.00 75.19 91 TYR A C 1
ATOM 680 O O . TYR A 1 91 ? -6.178 -13.356 -4.457 1.00 75.19 91 TYR A O 1
ATOM 688 N N . TYR A 1 92 ? -8.194 -13.650 -3.521 1.00 77.69 92 TYR A N 1
ATOM 689 C CA . TYR A 1 92 ? -8.485 -14.879 -4.265 1.00 77.69 92 TYR A CA 1
ATOM 690 C C . TYR A 1 92 ? -8.559 -14.640 -5.776 1.00 77.69 92 TYR A C 1
ATOM 692 O O . TYR A 1 92 ? -8.031 -15.441 -6.552 1.00 77.69 92 TYR A O 1
ATOM 700 N N . GLN A 1 93 ? -9.175 -13.538 -6.208 1.00 82.75 93 GLN A N 1
ATOM 701 C CA . GLN A 1 93 ? -9.223 -13.155 -7.619 1.00 82.75 93 GLN A CA 1
ATOM 702 C C . GLN A 1 93 ? -7.828 -12.860 -8.167 1.00 82.75 93 GLN A C 1
ATOM 704 O O . GLN A 1 93 ? -7.471 -13.387 -9.220 1.00 82.75 93 GLN A O 1
ATOM 709 N N . TRP A 1 94 ? -7.015 -12.094 -7.437 1.00 88.50 94 TRP A N 1
ATOM 710 C CA . TRP A 1 94 ? -5.623 -11.835 -7.793 1.00 88.50 94 TRP A CA 1
ATOM 711 C C . TRP A 1 94 ? -4.823 -13.137 -7.917 1.00 88.50 94 TRP A C 1
ATOM 713 O O . TRP A 1 94 ? -4.197 -13.370 -8.947 1.00 88.50 94 TRP A O 1
ATOM 723 N N . ALA A 1 95 ? -4.908 -14.036 -6.933 1.00 81.00 95 ALA A N 1
ATOM 724 C CA . ALA A 1 95 ? -4.198 -15.315 -6.956 1.00 81.00 95 ALA A CA 1
ATOM 725 C C . ALA A 1 95 ? -4.626 -16.187 -8.149 1.00 81.00 95 ALA A C 1
ATOM 727 O O . ALA A 1 95 ? -3.795 -16.811 -8.813 1.00 81.00 95 ALA A O 1
ATOM 728 N N . ARG A 1 96 ? -5.923 -16.192 -8.476 1.00 85.50 96 ARG A N 1
ATOM 729 C CA . ARG A 1 96 ? -6.450 -16.883 -9.656 1.00 85.50 96 ARG A CA 1
ATOM 730 C C . ARG A 1 96 ? -5.922 -16.282 -10.961 1.00 85.50 96 ARG A C 1
ATOM 732 O O . ARG A 1 96 ? -5.543 -17.040 -11.852 1.00 85.50 96 ARG A O 1
ATOM 739 N N . LEU A 1 97 ? -5.890 -14.956 -11.075 1.00 90.69 97 LEU A N 1
ATOM 740 C CA . LEU A 1 97 ? -5.348 -14.260 -12.243 1.00 90.69 97 LEU A CA 1
ATOM 741 C C . LEU A 1 97 ? -3.844 -14.509 -12.400 1.00 90.69 97 LEU A C 1
ATOM 743 O O . LEU A 1 97 ? -3.393 -14.746 -13.513 1.00 90.69 97 LEU A O 1
ATOM 747 N N . GLN A 1 98 ? -3.082 -14.555 -11.305 1.00 86.19 98 GLN A N 1
ATOM 748 C CA . GLN A 1 98 ? -1.657 -14.902 -11.331 1.00 86.19 98 GLN A CA 1
ATOM 749 C C . GLN A 1 98 ? -1.417 -16.314 -11.878 1.00 86.19 98 GLN A C 1
ATOM 751 O O . GLN A 1 98 ? -0.560 -16.511 -12.738 1.00 86.19 98 GLN A O 1
ATOM 756 N N . LEU A 1 99 ? -2.213 -17.298 -11.446 1.00 86.75 99 LEU A N 1
ATOM 757 C CA . LEU A 1 99 ? -2.143 -18.659 -11.989 1.00 86.75 99 LEU A CA 1
ATOM 758 C C . LEU A 1 99 ? -2.506 -18.709 -13.479 1.00 86.75 99 LEU A C 1
ATOM 760 O O . LEU A 1 99 ? -1.867 -19.431 -14.243 1.00 86.75 99 LEU A O 1
ATOM 764 N N . GLN A 1 100 ? -3.519 -17.946 -13.901 1.00 91.06 100 GLN A N 1
ATOM 765 C CA . GLN A 1 100 ? -3.880 -17.836 -15.316 1.00 91.06 100 GLN A CA 1
ATOM 766 C C . GLN A 1 100 ? -2.772 -17.174 -16.140 1.00 91.06 100 GLN A C 1
ATOM 768 O O . GLN A 1 100 ? -2.453 -17.683 -17.209 1.00 91.06 100 GLN A O 1
ATOM 773 N N . SER A 1 101 ? -2.163 -16.104 -15.628 1.00 89.62 101 SER A N 1
ATOM 774 C CA . SER A 1 101 ? -1.040 -15.412 -16.265 1.00 89.62 101 SER A CA 1
ATOM 775 C C . SER A 1 101 ? 0.130 -16.368 -16.488 1.00 89.62 101 SER A C 1
ATOM 777 O O . SER A 1 101 ? 0.539 -16.577 -17.622 1.00 89.62 101 SER A O 1
ATOM 779 N N . ARG A 1 102 ? 0.574 -17.073 -15.436 1.00 90.75 102 ARG A N 1
ATOM 780 C CA . ARG A 1 102 ? 1.657 -18.068 -15.538 1.00 90.75 102 ARG A CA 1
ATOM 781 C C . ARG A 1 102 ? 1.358 -19.173 -16.543 1.00 90.75 102 ARG A C 1
ATOM 783 O O . ARG A 1 102 ? 2.232 -19.585 -17.299 1.00 90.75 102 ARG A O 1
ATOM 790 N N . ARG A 1 103 ? 0.116 -19.661 -16.569 1.00 95.25 103 ARG A N 1
ATOM 791 C CA . ARG A 1 103 ? -0.298 -20.652 -17.564 1.00 95.25 103 ARG A CA 1
ATOM 792 C C . ARG A 1 103 ? -0.149 -20.103 -18.986 1.00 95.25 103 ARG A C 1
ATOM 794 O O . ARG A 1 103 ? 0.358 -20.819 -19.842 1.00 95.25 103 ARG A O 1
ATOM 801 N N . LEU A 1 104 ? -0.583 -18.869 -19.232 1.00 93.56 104 LEU A N 1
ATOM 802 C CA . LEU A 1 104 ? -0.450 -18.231 -20.542 1.00 93.56 104 LEU A CA 1
ATOM 803 C C . LEU A 1 104 ? 1.017 -18.006 -20.919 1.00 93.56 104 LEU A C 1
ATOM 805 O O . LEU A 1 104 ? 1.370 -18.262 -22.063 1.00 93.56 104 LEU A O 1
ATOM 809 N N . THR A 1 105 ? 1.877 -17.634 -19.968 1.00 95.56 105 THR A N 1
ATOM 810 C CA . THR A 1 105 ? 3.331 -17.556 -20.180 1.00 95.56 105 THR A CA 1
ATOM 811 C C . THR A 1 105 ? 3.900 -18.893 -20.648 1.00 95.56 105 THR A C 1
ATOM 813 O O . THR A 1 105 ? 4.633 -18.940 -21.628 1.00 95.56 105 THR A O 1
ATOM 816 N N . HIS A 1 106 ? 3.518 -20.005 -20.011 1.00 96.38 106 HIS A N 1
ATOM 817 C CA . HIS A 1 106 ? 3.958 -21.337 -20.440 1.00 96.38 106 HIS A CA 1
ATOM 818 C C . HIS A 1 106 ? 3.437 -21.704 -21.839 1.00 96.38 106 HIS A C 1
ATOM 820 O O . HIS A 1 106 ? 4.162 -22.309 -22.627 1.00 96.38 106 HIS A O 1
ATOM 826 N N . GLU A 1 107 ? 2.182 -21.362 -22.153 1.00 96.31 107 GLU A N 1
ATOM 827 C CA . GLU A 1 107 ? 1.601 -21.588 -23.482 1.00 96.31 107 GLU A CA 1
ATOM 828 C C . GLU A 1 107 ? 2.319 -20.744 -24.556 1.00 96.31 107 GLU A C 1
ATOM 830 O O . GLU A 1 107 ? 2.604 -21.260 -25.637 1.00 96.31 107 GLU A O 1
ATOM 835 N N . TYR A 1 108 ? 2.681 -19.494 -24.244 1.00 94.12 108 TYR A N 1
ATOM 836 C CA . TYR A 1 108 ? 3.481 -18.617 -25.106 1.00 94.12 108 TYR A CA 1
ATOM 837 C C . TYR A 1 108 ? 4.896 -19.166 -25.324 1.00 94.12 108 TYR A C 1
ATOM 839 O O . TYR A 1 108 ? 5.306 -19.330 -26.471 1.00 94.12 108 TYR A O 1
ATOM 847 N N . ALA A 1 109 ? 5.598 -19.540 -24.247 1.00 96.06 109 ALA A N 1
ATOM 848 C CA . ALA A 1 109 ? 6.931 -20.141 -24.309 1.00 96.06 109 ALA A CA 1
ATOM 849 C C . ALA A 1 109 ? 6.942 -21.387 -25.204 1.00 96.06 109 ALA A C 1
ATOM 851 O O . ALA A 1 109 ? 7.781 -21.528 -26.091 1.00 96.06 109 ALA A O 1
ATOM 852 N N . HIS A 1 110 ? 5.943 -22.260 -25.032 1.00 95.56 110 HIS A N 1
ATOM 853 C CA . HIS A 1 110 ? 5.783 -23.448 -25.865 1.00 95.56 110 HIS A CA 1
ATOM 854 C C . HIS A 1 110 ? 5.511 -23.098 -27.334 1.00 95.56 110 HIS A C 1
ATOM 856 O O . HIS A 1 110 ? 6.052 -23.748 -28.222 1.00 95.56 110 HIS A O 1
ATOM 862 N N . ALA A 1 111 ? 4.667 -22.102 -27.615 1.00 93.81 111 ALA A N 1
ATOM 863 C CA . ALA A 1 111 ? 4.365 -21.687 -28.986 1.00 93.81 111 ALA A CA 1
ATOM 864 C C . ALA A 1 111 ? 5.572 -21.054 -29.702 1.00 93.81 111 ALA A C 1
ATOM 866 O O . ALA A 1 111 ? 5.707 -21.215 -30.912 1.00 93.81 111 ALA A O 1
ATOM 867 N N . ARG A 1 112 ? 6.433 -20.351 -28.957 1.00 90.25 112 ARG A N 1
ATOM 868 C CA . ARG A 1 112 ? 7.668 -19.713 -29.442 1.00 90.25 112 ARG A CA 1
ATOM 869 C C . ARG A 1 112 ? 8.885 -20.643 -29.440 1.00 90.25 112 ARG A C 1
ATOM 871 O O . ARG A 1 112 ? 9.917 -20.260 -29.973 1.00 90.25 112 ARG A O 1
ATOM 878 N N . GLU A 1 113 ? 8.762 -21.837 -28.861 1.00 95.19 113 GLU A N 1
ATOM 879 C CA . GLU A 1 113 ? 9.869 -22.782 -28.652 1.00 95.19 113 GLU A CA 1
ATOM 880 C C . GLU A 1 113 ? 11.050 -22.174 -27.858 1.00 95.19 113 GLU A C 1
ATOM 882 O O . GLU A 1 113 ? 12.210 -22.510 -28.094 1.00 95.19 113 GLU A O 1
ATOM 887 N N . ILE A 1 114 ? 10.748 -21.302 -26.888 1.00 92.56 114 ILE A N 1
ATOM 888 C CA . ILE A 1 114 ? 11.718 -20.647 -25.989 1.00 92.56 114 ILE A CA 1
ATOM 889 C C . ILE A 1 114 ? 11.551 -21.130 -24.542 1.00 92.56 114 ILE A C 1
ATOM 891 O O . ILE A 1 114 ? 10.582 -21.818 -24.200 1.00 92.56 114 ILE A O 1
ATOM 895 N N . SER A 1 115 ? 12.506 -20.796 -23.671 1.00 95.88 115 SER A N 1
ATOM 896 C CA . SER A 1 115 ? 12.373 -21.069 -22.237 1.00 95.88 115 SER A CA 1
ATOM 897 C C . SER A 1 115 ? 11.285 -20.202 -21.586 1.00 95.88 115 SER A C 1
ATOM 899 O O . SER A 1 115 ? 10.873 -19.176 -22.123 1.00 95.88 115 SER A O 1
ATOM 901 N N . VAL A 1 116 ? 10.794 -20.621 -20.413 1.00 94.19 116 VAL A N 1
ATOM 902 C CA . VAL A 1 116 ? 9.799 -19.835 -19.660 1.00 94.19 116 VAL A CA 1
ATOM 903 C C . VAL A 1 116 ? 10.388 -18.497 -19.211 1.00 94.19 116 VAL A C 1
ATOM 905 O O . VAL A 1 116 ? 9.690 -17.497 -19.301 1.00 94.19 116 VAL A O 1
ATOM 908 N N . ASP A 1 117 ? 11.660 -18.469 -18.810 1.00 92.25 117 ASP A N 1
ATOM 909 C CA . ASP A 1 117 ? 12.340 -17.239 -18.386 1.00 92.25 117 ASP A CA 1
ATOM 910 C C . ASP A 1 117 ? 12.450 -16.242 -19.560 1.00 92.25 117 ASP A C 1
ATOM 912 O O . ASP A 1 117 ? 12.061 -15.087 -19.426 1.00 92.25 117 ASP A O 1
ATOM 916 N N . GLU A 1 118 ? 12.854 -16.703 -20.754 1.00 88.44 118 GLU A N 1
ATOM 917 C CA . GLU A 1 118 ? 12.874 -15.862 -21.967 1.00 88.44 118 GLU A CA 1
ATOM 918 C C . GLU A 1 118 ? 11.471 -15.374 -22.361 1.00 88.44 118 GLU A C 1
ATOM 920 O O . GLU A 1 118 ? 11.302 -14.247 -22.818 1.00 88.44 118 GLU A O 1
ATOM 925 N N . ALA A 1 119 ? 10.445 -16.207 -22.174 1.00 92.00 119 ALA A N 1
ATOM 926 C CA . ALA A 1 119 ? 9.059 -15.817 -22.405 1.00 92.00 119 ALA A CA 1
ATOM 927 C C . ALA A 1 119 ? 8.559 -14.762 -21.409 1.00 92.00 119 ALA A C 1
ATOM 929 O O . ALA A 1 119 ? 7.755 -13.913 -21.791 1.00 92.00 119 ALA A O 1
ATOM 930 N N . GLU A 1 120 ? 8.985 -14.816 -20.145 1.00 90.81 120 GLU A N 1
ATOM 931 C CA . GLU A 1 120 ? 8.672 -13.784 -19.152 1.00 90.81 120 GLU A CA 1
ATOM 932 C C . GLU A 1 120 ? 9.297 -12.441 -19.546 1.00 90.81 120 GLU A C 1
ATOM 934 O O . GLU A 1 120 ? 8.584 -11.434 -19.538 1.00 90.81 120 GLU A O 1
ATOM 939 N N . ASP A 1 121 ? 10.562 -12.445 -19.975 1.00 85.94 121 ASP A N 1
ATOM 940 C CA . ASP A 1 121 ? 11.263 -11.254 -20.463 1.00 85.94 121 ASP A CA 1
ATOM 941 C C . ASP A 1 121 ? 10.584 -10.672 -21.721 1.00 85.94 121 ASP A C 1
ATOM 943 O O . ASP A 1 121 ? 10.241 -9.489 -21.751 1.00 85.94 121 ASP A O 1
ATOM 947 N N . GLU A 1 122 ? 10.294 -11.497 -22.738 1.00 86.25 122 GLU A N 1
ATOM 948 C CA . GLU A 1 122 ? 9.591 -11.046 -23.952 1.00 86.25 122 GLU A CA 1
ATOM 949 C C . GLU A 1 122 ? 8.187 -10.496 -23.637 1.00 86.25 122 GLU A C 1
ATOM 951 O O . GLU A 1 122 ? 7.783 -9.464 -24.172 1.00 86.25 122 GLU A O 1
ATOM 956 N N . LEU A 1 123 ? 7.413 -11.160 -22.769 1.00 87.44 123 LEU A N 1
ATOM 957 C CA . LEU A 1 123 ? 6.063 -10.704 -22.422 1.00 87.44 123 LEU A CA 1
ATOM 958 C C . LEU A 1 123 ? 6.078 -9.392 -21.632 1.00 87.44 123 LEU A C 1
ATOM 960 O O . LEU A 1 123 ? 5.192 -8.563 -21.851 1.00 87.44 123 LEU A O 1
ATOM 964 N N . ALA A 1 124 ? 7.049 -9.187 -20.737 1.00 83.50 124 ALA A N 1
ATOM 965 C CA . ALA A 1 124 ? 7.207 -7.930 -20.004 1.00 83.50 124 ALA A CA 1
ATOM 966 C C . ALA A 1 124 ? 7.406 -6.750 -20.965 1.00 83.50 124 ALA A C 1
ATOM 968 O O . ALA A 1 124 ? 6.741 -5.720 -20.861 1.00 83.50 124 ALA A O 1
ATOM 969 N N . GLU A 1 125 ? 8.239 -6.953 -21.971 1.00 78.69 125 GLU A N 1
ATOM 970 C CA . GLU A 1 125 ? 8.519 -5.965 -23.000 1.00 78.69 125 GLU A CA 1
ATOM 971 C C . GLU A 1 125 ? 7.324 -5.766 -23.960 1.00 78.69 125 GLU A C 1
ATOM 973 O O . GLU A 1 125 ? 7.031 -4.645 -24.369 1.00 78.69 125 GLU A O 1
ATOM 978 N N . ILE A 1 126 ? 6.545 -6.813 -24.275 1.00 80.56 126 ILE A N 1
ATOM 979 C CA . ILE A 1 126 ? 5.263 -6.679 -25.007 1.00 80.56 126 ILE A CA 1
ATOM 980 C C . ILE A 1 126 ? 4.260 -5.827 -24.216 1.00 80.56 126 ILE A C 1
ATOM 982 O O . ILE A 1 126 ? 3.474 -5.080 -24.808 1.00 80.56 126 ILE A O 1
ATOM 986 N N . PHE A 1 127 ? 4.246 -5.929 -22.886 1.00 79.25 127 PHE A N 1
ATOM 987 C CA . PHE A 1 127 ? 3.419 -5.048 -22.063 1.00 79.25 127 PHE A CA 1
ATOM 988 C C . PHE A 1 127 ? 3.899 -3.598 -22.137 1.00 79.25 127 PHE A C 1
ATOM 990 O O . PHE A 1 127 ? 3.067 -2.699 -22.284 1.00 79.25 127 PHE A O 1
ATOM 997 N N . GLU A 1 128 ? 5.212 -3.373 -22.094 1.00 74.06 128 GLU A N 1
ATOM 998 C CA . GLU A 1 128 ? 5.808 -2.048 -22.268 1.00 74.06 128 GLU A CA 1
ATOM 999 C C . GLU A 1 128 ? 5.481 -1.453 -23.646 1.00 74.06 128 GLU A C 1
ATOM 1001 O O . GLU A 1 128 ? 5.066 -0.297 -23.725 1.00 74.06 128 GLU A O 1
ATOM 1006 N N . MET A 1 129 ? 5.502 -2.262 -24.714 1.00 76.31 129 MET A N 1
ATOM 1007 C CA . MET A 1 129 ? 5.035 -1.860 -26.047 1.00 76.31 129 MET A CA 1
ATOM 1008 C C . MET A 1 129 ? 3.632 -1.281 -26.037 1.00 76.31 129 MET A C 1
ATOM 1010 O O . MET A 1 129 ? 3.366 -0.244 -26.652 1.00 76.31 129 MET A O 1
ATOM 1014 N N . ASP A 1 130 ? 2.686 -2.023 -25.463 1.00 75.00 130 ASP A N 1
ATOM 1015 C CA . ASP A 1 130 ? 1.283 -1.639 -25.523 1.00 75.00 130 ASP A CA 1
ATOM 1016 C C . ASP A 1 130 ? 1.051 -0.354 -24.724 1.00 75.00 130 ASP A C 1
ATOM 1018 O O . ASP A 1 130 ? 0.262 0.498 -25.140 1.00 75.00 130 ASP A O 1
ATOM 1022 N N . GLU A 1 131 ? 1.796 -0.175 -23.634 1.00 73.69 131 GLU A N 1
ATOM 1023 C CA . GLU A 1 131 ? 1.788 1.045 -22.838 1.00 73.69 131 GLU A CA 1
ATOM 1024 C C . GLU A 1 131 ? 2.384 2.236 -23.601 1.00 73.69 131 GLU A C 1
ATOM 1026 O O . GLU A 1 131 ? 1.734 3.277 -23.726 1.00 73.69 131 GLU A O 1
ATOM 1031 N N . ASP A 1 132 ? 3.549 2.068 -24.222 1.00 71.00 132 ASP A N 1
ATOM 1032 C CA . ASP A 1 132 ? 4.165 3.082 -25.075 1.00 71.00 132 ASP A CA 1
ATOM 1033 C C . ASP A 1 132 ? 3.241 3.485 -26.229 1.00 71.00 132 ASP A C 1
ATOM 1035 O O . ASP A 1 132 ? 3.017 4.675 -26.482 1.00 71.00 132 ASP A O 1
ATOM 1039 N N . ARG A 1 133 ? 2.599 2.507 -26.876 1.00 68.56 133 ARG A N 1
ATOM 1040 C CA . ARG A 1 133 ? 1.622 2.752 -27.940 1.00 68.56 133 ARG A CA 1
ATOM 1041 C C . ARG A 1 133 ? 0.419 3.551 -27.437 1.00 68.56 133 ARG A C 1
ATOM 1043 O O . ARG A 1 133 ? -0.024 4.467 -28.135 1.00 68.56 133 ARG A O 1
ATOM 1050 N N . ARG A 1 134 ? -0.115 3.248 -26.245 1.00 67.88 134 ARG A N 1
ATOM 1051 C CA . ARG A 1 134 ? -1.196 4.044 -25.621 1.00 67.88 134 ARG A CA 1
ATOM 1052 C C . ARG A 1 134 ? -0.762 5.481 -25.355 1.00 67.88 134 ARG A C 1
ATOM 1054 O O . ARG A 1 134 ? -1.582 6.391 -25.465 1.00 67.88 134 ARG A O 1
ATOM 1061 N N . GLN A 1 135 ? 0.511 5.684 -25.035 1.00 70.81 135 GLN A N 1
ATOM 1062 C CA . GLN A 1 135 ? 1.097 6.993 -24.764 1.00 70.81 135 GLN A CA 1
ATOM 1063 C C . GLN A 1 135 ? 1.571 7.728 -26.032 1.00 70.81 135 GLN A C 1
ATOM 1065 O O . GLN A 1 135 ? 2.040 8.863 -25.943 1.00 70.81 135 GLN A O 1
ATOM 1070 N N . GLY A 1 136 ? 1.427 7.125 -27.219 1.00 63.50 136 GLY A N 1
ATOM 1071 C CA . GLY A 1 136 ? 1.875 7.699 -28.491 1.00 63.50 136 GLY A CA 1
ATOM 1072 C C . GLY A 1 136 ? 3.395 7.684 -28.680 1.00 63.50 136 GLY A C 1
ATOM 1073 O O . GLY A 1 136 ? 3.910 8.424 -29.520 1.00 63.50 136 GLY A O 1
ATOM 1074 N N . ARG A 1 137 ? 4.112 6.863 -27.907 1.00 59.34 137 ARG A N 1
ATOM 1075 C CA . ARG A 1 137 ? 5.550 6.636 -28.041 1.00 59.34 137 ARG A CA 1
ATOM 1076 C C . ARG A 1 137 ? 5.793 5.560 -29.109 1.00 59.34 137 ARG A C 1
ATOM 1078 O O . ARG A 1 137 ? 5.080 4.555 -29.136 1.00 59.34 137 ARG A O 1
ATOM 1085 N N . PRO A 1 138 ? 6.753 5.756 -30.027 1.00 55.34 138 PRO A N 1
ATOM 1086 C CA . PRO A 1 138 ? 7.166 4.693 -30.930 1.00 55.34 138 PRO A CA 1
ATOM 1087 C C . PRO A 1 138 ? 7.970 3.652 -30.140 1.00 55.34 138 PRO A C 1
ATOM 1089 O O . PRO A 1 138 ? 9.060 3.960 -29.669 1.00 55.34 138 PRO A O 1
ATOM 1092 N N . TRP A 1 139 ? 7.434 2.437 -30.012 1.00 54.69 139 TRP A N 1
ATOM 1093 C CA . TRP A 1 139 ? 8.114 1.308 -29.370 1.00 54.69 139 TRP A CA 1
ATOM 1094 C C . TRP A 1 139 ? 8.635 0.308 -30.403 1.00 54.69 139 TRP A C 1
ATOM 1096 O O . TRP A 1 139 ? 8.052 0.155 -31.480 1.00 54.69 139 TRP A O 1
ATOM 1106 N N . THR A 1 140 ? 9.743 -0.367 -30.093 1.00 57.62 140 THR A N 1
ATOM 1107 C CA . THR A 1 140 ? 10.295 -1.467 -30.899 1.00 57.62 140 THR A CA 1
ATOM 1108 C C . THR A 1 140 ? 10.842 -2.564 -29.976 1.00 57.62 140 THR A C 1
ATOM 1110 O O . THR A 1 140 ? 11.593 -2.218 -29.064 1.00 57.62 140 THR A O 1
ATOM 1113 N N . PRO A 1 141 ? 10.526 -3.855 -30.207 1.00 55.84 141 PRO A N 1
ATOM 1114 C CA . PRO A 1 141 ? 11.012 -4.936 -29.355 1.00 55.84 141 PRO A CA 1
ATOM 1115 C C . PRO A 1 141 ? 12.531 -5.128 -29.470 1.00 55.84 141 PRO A C 1
ATOM 1117 O O . PRO A 1 141 ? 13.071 -5.002 -30.575 1.00 55.84 141 PRO A O 1
ATOM 1120 N N . PRO A 1 142 ? 13.226 -5.512 -28.383 1.00 56.44 142 PRO A N 1
ATOM 1121 C CA . PRO A 1 142 ? 14.623 -5.947 -28.432 1.00 56.44 142 PRO A CA 1
ATOM 1122 C C . PRO A 1 142 ? 14.863 -7.351 -29.034 1.00 56.44 142 PRO A C 1
ATOM 1124 O O . PRO A 1 142 ? 16.025 -7.728 -29.196 1.00 56.44 142 PRO A O 1
ATOM 1127 N N . TRP A 1 143 ? 13.824 -8.119 -29.390 1.00 61.78 143 TRP A N 1
ATOM 1128 C CA . TRP A 1 143 ? 13.930 -9.441 -30.040 1.00 61.78 143 TRP A CA 1
ATOM 1129 C C . TRP A 1 143 ? 13.340 -9.454 -31.456 1.00 61.78 143 TRP A C 1
ATOM 1131 O O . TRP A 1 143 ? 12.622 -8.540 -31.858 1.00 61.78 143 TRP A O 1
ATOM 1141 N N . ASP A 1 144 ? 13.646 -10.514 -32.213 1.00 65.31 144 ASP A N 1
ATOM 1142 C CA . ASP A 1 144 ? 13.071 -10.766 -33.538 1.00 65.31 144 ASP A CA 1
ATOM 1143 C C . ASP A 1 144 ? 11.564 -11.082 -33.415 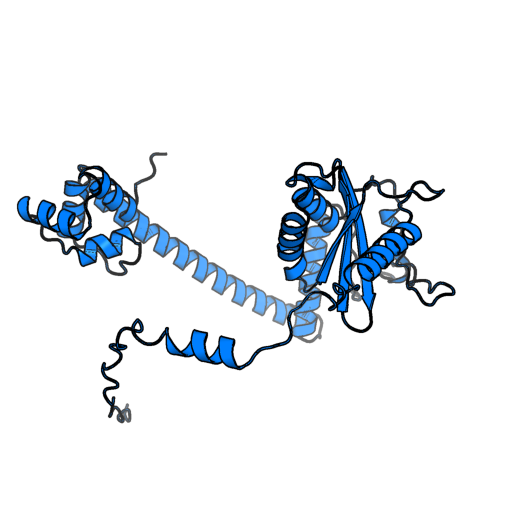1.00 65.31 144 ASP A C 1
ATOM 1145 O O . ASP A 1 144 ? 11.200 -12.132 -32.856 1.00 65.31 144 ASP A O 1
ATOM 1149 N N . PRO A 1 145 ? 10.679 -10.197 -33.915 1.00 62.41 145 PRO A N 1
ATOM 1150 C CA . PRO A 1 145 ? 9.238 -10.357 -33.773 1.00 62.41 145 PRO A CA 1
ATOM 1151 C C . PRO A 1 145 ? 8.660 -11.471 -34.660 1.00 62.41 145 PRO A C 1
ATOM 1153 O O . PRO A 1 145 ? 7.488 -11.799 -34.496 1.00 62.41 145 PRO A O 1
ATOM 1156 N N . GLY A 1 146 ? 9.452 -12.081 -35.550 1.00 64.25 146 GLY A N 1
ATOM 1157 C CA . GLY A 1 146 ? 9.033 -13.207 -36.381 1.00 64.25 146 GLY A CA 1
ATOM 1158 C C . GLY A 1 146 ? 9.029 -12.914 -37.888 1.00 64.25 146 GLY A C 1
ATOM 1159 O O . GLY A 1 146 ? 9.235 -11.779 -38.325 1.00 64.25 146 GLY A O 1
ATOM 1160 N N . PRO A 1 147 ? 8.790 -13.953 -38.712 1.00 63.91 147 PRO A N 1
ATOM 1161 C CA . PRO A 1 147 ? 8.953 -13.913 -40.170 1.00 63.91 147 PRO A CA 1
ATOM 1162 C C . PRO A 1 147 ? 7.955 -13.009 -40.912 1.00 63.91 147 PRO A C 1
ATOM 1164 O O . PRO A 1 147 ? 8.109 -12.783 -42.113 1.00 63.91 147 PRO A O 1
ATOM 1167 N N . GLU A 1 148 ? 6.913 -12.523 -40.242 1.00 55.47 148 GLU A N 1
ATOM 1168 C CA . GLU A 1 148 ? 5.940 -11.571 -40.781 1.00 55.47 148 GLU A CA 1
ATOM 1169 C C . GLU A 1 148 ? 6.472 -10.129 -40.921 1.00 55.47 148 GLU A C 1
ATOM 1171 O O . GLU A 1 148 ? 5.818 -9.319 -41.581 1.00 55.47 148 GLU A O 1
ATOM 1176 N N . TYR A 1 149 ? 7.648 -9.816 -40.366 1.00 57.28 149 TYR A N 1
ATOM 1177 C CA . TYR A 1 149 ? 8.329 -8.521 -40.496 1.00 57.28 149 TYR A CA 1
ATOM 1178 C C . TYR A 1 149 ? 9.519 -8.639 -41.470 1.00 57.28 149 TYR A C 1
ATOM 1180 O O . TYR A 1 149 ? 10.322 -9.564 -41.364 1.00 57.28 149 TYR A O 1
ATOM 1188 N N . SER A 1 150 ? 9.641 -7.736 -42.454 1.00 56.69 150 SER A N 1
ATOM 1189 C CA . SER A 1 150 ? 10.697 -7.813 -43.482 1.00 56.69 150 SER A CA 1
ATOM 1190 C C . SER A 1 150 ? 11.980 -7.096 -43.062 1.00 56.69 150 SER A C 1
ATOM 1192 O O . SER A 1 150 ? 11.912 -6.089 -42.379 1.00 56.69 150 SER A O 1
ATOM 1194 N N . GLU A 1 151 ? 13.155 -7.531 -43.530 1.00 52.53 151 GLU A N 1
ATOM 1195 C CA . GLU A 1 151 ? 14.471 -6.924 -43.215 1.00 52.53 151 GLU A CA 1
ATOM 1196 C C . GLU A 1 151 ? 14.564 -5.407 -43.534 1.00 52.53 151 GLU A C 1
ATOM 1198 O O . GLU A 1 151 ? 15.412 -4.697 -42.999 1.00 52.53 151 GLU A O 1
ATOM 1203 N N . ASP A 1 152 ? 13.654 -4.880 -44.357 1.00 55.00 152 ASP A N 1
ATOM 1204 C CA . ASP A 1 152 ? 13.544 -3.454 -44.689 1.00 55.00 152 ASP A CA 1
ATOM 1205 C C . ASP A 1 152 ? 12.541 -2.692 -43.802 1.00 55.00 152 ASP A C 1
ATOM 1207 O O . ASP A 1 152 ? 12.555 -1.460 -43.777 1.00 55.00 152 ASP A O 1
ATOM 1211 N N . ASP A 1 153 ? 11.694 -3.397 -43.044 1.00 53.75 153 ASP A N 1
ATOM 1212 C CA . ASP A 1 153 ? 10.819 -2.794 -42.036 1.00 53.75 153 ASP A CA 1
ATOM 1213 C C . ASP A 1 153 ? 11.613 -2.287 -40.823 1.00 53.75 153 ASP A C 1
ATOM 1215 O O . ASP A 1 153 ? 11.046 -1.521 -40.056 1.00 53.75 153 ASP A O 1
ATOM 1219 N N . THR A 1 154 ? 12.902 -2.657 -40.701 1.00 48.72 154 THR A N 1
ATOM 1220 C CA . THR A 1 154 ? 13.908 -2.395 -39.644 1.00 48.72 154 THR A CA 1
ATOM 1221 C C . THR A 1 154 ? 13.823 -1.065 -38.877 1.00 48.72 154 THR A C 1
ATOM 1223 O O . THR A 1 154 ? 14.601 -0.141 -39.137 1.00 48.72 154 THR A O 1
ATOM 1226 N N . PRO A 1 155 ? 13.067 -0.985 -37.765 1.00 45.44 155 PRO A N 1
ATOM 1227 C CA . PRO A 1 155 ? 13.313 -0.018 -36.714 1.00 45.44 155 PRO A CA 1
ATOM 1228 C C . PRO A 1 155 ? 14.149 -0.683 -35.601 1.00 45.44 155 PRO A C 1
ATOM 1230 O O . PRO A 1 155 ? 14.581 0.002 -34.695 1.00 45.44 155 PRO A O 1
ATOM 1233 N N . TRP A 1 156 ? 14.414 -2.000 -35.629 1.00 48.78 156 TRP A N 1
ATOM 1234 C CA . TRP A 1 156 ? 14.983 -2.777 -34.507 1.00 48.78 156 TRP A CA 1
ATOM 1235 C C . TRP A 1 156 ? 16.514 -2.798 -34.428 1.00 48.78 156 TRP A C 1
ATOM 1237 O O . TRP A 1 156 ? 17.087 -3.348 -33.487 1.00 48.78 156 TRP A O 1
ATOM 1247 N N . LEU A 1 157 ? 17.228 -2.205 -35.389 1.00 46.72 157 LEU A N 1
ATOM 1248 C CA . LEU A 1 157 ? 18.677 -2.078 -35.263 1.00 46.72 157 LEU A CA 1
ATOM 1249 C C . LEU A 1 157 ? 18.991 -1.068 -34.153 1.00 46.72 157 LEU A C 1
ATOM 1251 O O . LEU A 1 157 ? 18.670 0.111 -34.260 1.00 46.72 157 LEU A O 1
ATOM 1255 N N . ARG A 1 158 ? 19.688 -1.511 -33.100 1.00 39.50 158 ARG A N 1
ATOM 1256 C CA . ARG A 1 158 ? 20.176 -0.665 -31.989 1.00 39.50 158 ARG A CA 1
ATOM 1257 C C . ARG A 1 158 ? 20.858 0.633 -32.463 1.00 39.50 158 ARG A C 1
ATOM 1259 O O . ARG A 1 158 ? 20.777 1.657 -31.786 1.00 39.50 158 ARG A O 1
ATOM 1266 N N . SER A 1 159 ? 21.487 0.603 -33.643 1.00 44.16 159 SER A N 1
ATOM 1267 C CA . SER A 1 159 ? 22.134 1.745 -34.309 1.00 44.16 159 SER A CA 1
ATOM 1268 C C . SER A 1 159 ? 21.177 2.853 -34.773 1.00 44.16 159 SER A C 1
ATOM 1270 O O . SER A 1 159 ? 21.631 3.947 -35.096 1.00 44.16 159 SER A O 1
ATOM 1272 N N . TRP A 1 160 ? 19.870 2.594 -34.814 1.00 41.62 160 TRP A N 1
ATOM 1273 C CA . TRP A 1 160 ? 18.838 3.582 -35.132 1.00 41.62 160 TRP A CA 1
ATOM 1274 C C . TRP A 1 160 ? 18.444 4.424 -33.907 1.00 41.62 160 TRP A C 1
ATOM 1276 O O . TRP A 1 160 ? 18.121 5.605 -34.041 1.00 41.62 160 TRP A O 1
ATOM 1286 N N . TRP A 1 161 ? 18.546 3.836 -32.710 1.00 42.88 161 TRP A N 1
ATOM 1287 C CA . TRP A 1 161 ? 18.147 4.444 -31.433 1.00 42.88 161 TRP A CA 1
ATOM 1288 C C . TRP A 1 161 ? 19.311 4.987 -30.616 1.00 42.88 161 TRP A C 1
ATOM 1290 O O . TRP A 1 161 ? 19.121 5.874 -29.791 1.00 42.88 161 TRP A O 1
ATOM 1300 N N . SER A 1 162 ? 20.517 4.478 -30.843 1.00 44.16 162 SER A N 1
ATOM 1301 C CA . SER A 1 162 ? 21.709 4.901 -30.119 1.00 44.16 162 SER A CA 1
ATOM 1302 C C . SER A 1 162 ? 22.837 5.189 -31.097 1.00 44.16 162 SER A C 1
ATOM 1304 O O . SER A 1 162 ? 23.279 4.308 -31.835 1.00 44.16 162 SER A O 1
ATOM 1306 N N . ASP A 1 163 ? 23.331 6.429 -31.080 1.00 43.38 163 ASP A N 1
ATOM 1307 C CA . ASP A 1 163 ? 24.697 6.660 -31.534 1.00 43.38 163 ASP A CA 1
ATOM 1308 C C . ASP A 1 163 ? 25.597 5.840 -30.593 1.00 43.38 163 ASP A C 1
ATOM 1310 O O . ASP A 1 163 ? 25.457 5.969 -29.370 1.00 43.38 163 ASP A O 1
ATOM 1314 N N . PRO A 1 164 ? 26.503 4.983 -31.101 1.00 42.50 164 PRO A N 1
ATOM 1315 C CA . PRO A 1 164 ? 27.442 4.292 -30.230 1.00 42.50 164 PRO A CA 1
ATOM 1316 C C . PRO A 1 164 ? 28.186 5.353 -29.412 1.00 42.50 164 PRO A C 1
ATOM 1318 O O . PRO A 1 164 ? 28.603 6.364 -29.995 1.00 42.50 164 PRO A O 1
ATOM 1321 N N . PRO A 1 165 ? 28.330 5.169 -28.086 1.00 43.25 165 PRO A N 1
ATOM 1322 C CA . PRO A 1 165 ? 28.923 6.183 -27.235 1.00 43.25 165 PRO A CA 1
ATOM 1323 C C . PRO A 1 165 ? 30.324 6.466 -27.766 1.00 43.25 165 PRO A C 1
ATOM 1325 O O . PRO A 1 165 ? 31.192 5.590 -27.813 1.00 43.25 165 PRO A O 1
ATOM 1328 N N . LYS A 1 166 ? 30.520 7.686 -28.264 1.00 42.38 166 LYS A N 1
ATOM 1329 C CA . LYS A 1 166 ? 31.808 8.084 -28.812 1.00 42.38 166 LYS A CA 1
ATOM 1330 C C . LYS A 1 166 ? 32.700 8.388 -27.631 1.00 42.38 166 LYS A C 1
ATOM 1332 O O . LYS A 1 166 ? 32.451 9.322 -26.875 1.00 42.38 166 LYS A O 1
ATOM 1337 N N . GLN A 1 167 ? 33.725 7.567 -27.473 1.00 37.88 167 GLN A N 1
ATOM 1338 C CA . GLN A 1 167 ? 34.786 7.852 -26.534 1.00 37.88 167 GLN A CA 1
ATOM 1339 C C . GLN A 1 167 ? 35.507 9.110 -27.023 1.00 37.88 167 GLN A C 1
ATOM 1341 O O . GLN A 1 167 ? 36.020 9.142 -28.147 1.00 37.88 167 GLN A O 1
ATOM 1346 N N . ASP A 1 168 ? 35.492 10.170 -26.219 1.00 46.56 168 ASP A N 1
ATOM 1347 C CA . ASP A 1 168 ? 36.295 11.344 -26.533 1.00 46.56 168 ASP A CA 1
ATOM 1348 C C . ASP A 1 168 ? 37.789 11.028 -26.330 1.00 46.56 168 ASP A C 1
ATOM 1350 O O . ASP A 1 168 ? 38.170 9.982 -25.796 1.00 46.56 168 ASP A O 1
ATOM 1354 N N . ALA A 1 169 ? 38.670 11.938 -26.749 1.00 42.47 169 ALA A N 1
ATOM 1355 C CA . ALA A 1 169 ? 40.121 11.746 -26.647 1.00 42.47 169 ALA A CA 1
ATOM 1356 C C . ALA A 1 169 ? 40.638 11.542 -25.202 1.00 42.47 169 ALA A C 1
ATOM 1358 O O . ALA A 1 169 ? 41.824 11.277 -25.013 1.00 42.47 169 ALA A O 1
ATOM 1359 N N . ARG A 1 170 ? 39.775 11.686 -24.186 1.00 39.91 170 ARG A N 1
ATOM 1360 C CA . ARG A 1 170 ? 40.080 11.560 -22.758 1.00 39.91 170 ARG A CA 1
ATOM 1361 C C . ARG A 1 170 ? 39.523 10.271 -22.143 1.00 39.91 170 ARG A C 1
ATOM 1363 O O . ARG A 1 170 ? 39.724 10.049 -20.955 1.00 39.91 170 ARG A O 1
ATOM 1370 N N . GLY A 1 171 ? 38.861 9.418 -22.927 1.00 35.34 171 GLY A N 1
ATOM 1371 C CA . GLY A 1 171 ? 38.324 8.143 -22.451 1.00 35.34 171 GLY A CA 1
ATOM 1372 C C . GLY A 1 171 ? 36.915 8.226 -21.858 1.00 35.34 171 GLY A C 1
ATOM 1373 O O . GLY A 1 171 ? 36.429 7.216 -21.355 1.00 35.34 171 GLY A O 1
ATOM 1374 N N . VAL A 1 172 ? 36.257 9.390 -21.925 1.00 35.66 172 VAL A N 1
ATOM 1375 C CA . VAL A 1 172 ? 34.922 9.618 -21.354 1.00 35.66 172 VAL A CA 1
ATOM 1376 C C . VAL A 1 172 ? 33.851 9.228 -22.372 1.00 35.66 172 VAL A C 1
ATOM 1378 O O . VAL A 1 172 ? 33.876 9.679 -23.519 1.00 35.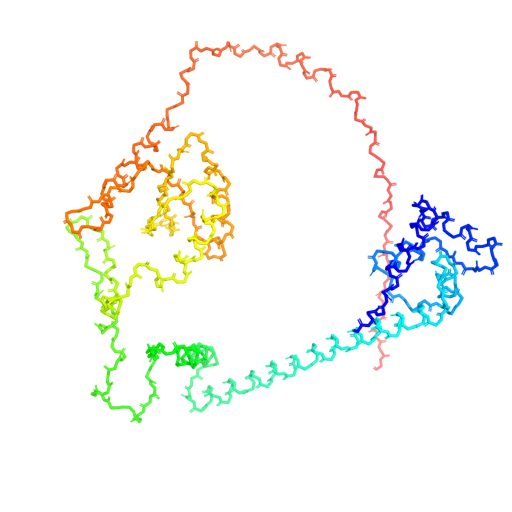66 172 VAL A O 1
ATOM 1381 N N . TYR A 1 173 ? 32.895 8.399 -21.950 1.00 36.81 173 TYR A N 1
ATOM 1382 C CA . TYR A 1 173 ? 31.732 8.047 -22.761 1.00 36.81 173 TYR A CA 1
ATOM 1383 C C . TYR A 1 173 ? 30.692 9.162 -22.667 1.00 36.81 173 TYR A C 1
ATOM 1385 O O . TYR A 1 173 ? 30.115 9.400 -21.610 1.00 36.81 173 TYR A O 1
ATOM 1393 N N . THR A 1 174 ? 30.447 9.853 -23.777 1.00 39.59 174 THR A N 1
ATOM 1394 C CA . THR A 1 174 ? 29.294 10.751 -23.909 1.00 39.59 174 THR A CA 1
ATOM 1395 C C . THR A 1 174 ? 28.162 9.969 -24.570 1.00 39.59 174 THR A C 1
ATOM 1397 O O . THR A 1 174 ? 28.290 9.533 -25.716 1.00 39.59 174 THR A O 1
ATOM 1400 N N . MET A 1 175 ? 27.059 9.749 -23.847 1.00 36.78 175 MET A N 1
ATOM 1401 C CA . MET A 1 175 ? 25.813 9.294 -24.467 1.00 36.78 175 MET A CA 1
ATOM 1402 C C . MET A 1 175 ? 25.179 10.494 -25.168 1.00 36.78 175 MET A C 1
ATOM 1404 O O . MET A 1 175 ? 24.690 11.414 -24.517 1.00 36.78 175 MET A O 1
ATOM 1408 N N . ASN A 1 176 ? 25.200 10.495 -26.501 1.00 39.72 176 ASN A N 1
ATOM 1409 C CA . ASN A 1 176 ? 24.273 11.326 -27.258 1.00 39.72 176 ASN A CA 1
ATOM 1410 C C . ASN A 1 176 ? 22.872 10.753 -27.039 1.00 39.72 176 ASN A C 1
ATOM 1412 O O . ASN A 1 176 ? 22.656 9.559 -27.260 1.00 39.72 176 ASN A O 1
ATOM 1416 N N . LEU A 1 177 ? 21.934 11.591 -26.597 1.00 38.84 177 LEU A N 1
ATOM 1417 C CA . LEU A 1 177 ? 20.536 11.186 -26.510 1.00 38.84 177 LEU A CA 1
ATOM 1418 C C . LEU A 1 177 ? 20.027 10.768 -27.907 1.00 38.84 177 LEU A C 1
ATOM 1420 O O . LEU A 1 177 ? 20.483 11.314 -28.916 1.00 38.84 177 LEU A O 1
ATOM 1424 N N . PRO A 1 178 ? 19.101 9.798 -27.995 1.00 41.41 178 PRO A N 1
ATOM 1425 C CA . PRO A 1 178 ? 18.574 9.304 -29.262 1.00 41.41 178 PRO A CA 1
ATOM 1426 C C . PRO A 1 178 ? 18.064 10.411 -30.193 1.00 41.41 178 PRO A C 1
ATOM 1428 O O . PRO A 1 178 ? 17.485 11.408 -29.761 1.00 41.41 178 PRO A O 1
ATOM 1431 N N . ARG A 1 179 ? 18.184 10.197 -31.509 1.00 37.53 179 ARG A N 1
ATOM 1432 C CA . ARG A 1 179 ? 17.797 11.149 -32.571 1.00 37.53 179 ARG A CA 1
ATOM 1433 C C . ARG A 1 179 ? 16.368 11.700 -32.472 1.00 37.53 179 ARG A C 1
ATOM 1435 O O . ARG A 1 179 ? 16.129 12.825 -32.904 1.00 37.53 179 ARG A O 1
ATOM 1442 N N . TRP A 1 180 ? 15.433 10.950 -31.895 1.00 42.41 180 TRP A N 1
ATOM 1443 C CA . TRP A 1 180 ? 14.046 11.378 -31.691 1.00 42.41 180 TRP A CA 1
ATOM 1444 C C . TRP A 1 180 ? 13.873 12.346 -30.505 1.00 42.41 180 TRP A C 1
ATOM 1446 O O . TRP A 1 180 ? 12.945 13.149 -30.520 1.00 42.41 180 TRP A O 1
ATOM 1456 N N . MET A 1 181 ? 14.806 12.368 -29.543 1.00 37.34 181 MET A N 1
ATOM 1457 C CA . MET A 1 181 ? 14.865 13.389 -28.484 1.00 37.34 181 MET A CA 1
ATOM 1458 C C . MET A 1 181 ? 15.427 14.731 -28.981 1.00 37.34 181 MET A C 1
ATOM 1460 O O . MET A 1 181 ? 15.230 15.760 -28.342 1.00 37.34 181 MET A O 1
ATOM 1464 N N . HIS A 1 182 ? 16.084 14.758 -30.146 1.00 43.34 182 HIS A N 1
ATOM 1465 C CA . HIS A 1 182 ? 16.528 15.999 -30.793 1.00 43.34 182 HIS A CA 1
ATOM 1466 C C . HIS A 1 182 ? 15.401 16.730 -31.549 1.00 43.34 182 HIS A C 1
ATOM 1468 O O . HIS A 1 182 ? 15.601 17.840 -32.047 1.00 43.34 182 HIS A O 1
ATOM 1474 N N . GLY A 1 183 ? 14.206 16.140 -31.630 1.00 31.12 183 GLY A N 1
ATOM 1475 C CA . GLY A 1 183 ? 13.039 16.748 -32.257 1.00 31.12 183 GLY A CA 1
ATOM 1476 C C . GLY A 1 183 ? 12.289 17.692 -31.322 1.00 31.12 183 GLY A C 1
ATOM 1477 O O . GLY A 1 183 ? 11.257 17.308 -30.800 1.00 31.12 183 GLY A O 1
ATOM 1478 N N . ASN A 1 184 ? 12.756 18.934 -31.149 1.00 36.22 184 ASN A N 1
ATOM 1479 C CA . ASN A 1 184 ? 11.956 20.073 -30.650 1.00 36.22 184 ASN A CA 1
ATOM 1480 C C . ASN A 1 184 ? 11.073 19.834 -29.397 1.00 36.22 184 ASN A C 1
ATOM 1482 O O . ASN A 1 184 ? 10.023 20.465 -29.259 1.00 36.22 184 ASN A O 1
ATOM 1486 N N . ILE A 1 185 ? 11.486 18.984 -28.454 1.00 30.64 185 ILE A N 1
ATOM 1487 C CA . ILE A 1 185 ? 10.825 18.897 -27.147 1.00 30.64 185 ILE A CA 1
ATOM 1488 C C . ILE A 1 185 ? 11.559 19.861 -26.202 1.00 30.64 185 ILE A C 1
ATOM 1490 O O . ILE A 1 185 ? 12.769 19.719 -26.015 1.00 30.64 185 ILE A O 1
ATOM 1494 N N . PRO A 1 186 ? 10.888 20.881 -25.634 1.00 32.69 186 PRO A N 1
ATOM 1495 C CA . PRO A 1 186 ? 11.515 21.761 -24.657 1.00 32.69 186 PRO A CA 1
ATOM 1496 C C . PRO A 1 186 ? 11.955 20.943 -23.438 1.00 32.69 186 PRO A C 1
ATOM 1498 O O . PRO A 1 186 ? 11.250 20.025 -23.025 1.00 32.69 186 PRO A O 1
ATOM 1501 N N . ILE A 1 187 ? 13.128 21.278 -22.889 1.00 36.19 187 ILE A N 1
ATOM 1502 C CA . ILE A 1 187 ? 13.743 20.662 -21.701 1.00 36.19 187 ILE A CA 1
ATOM 1503 C C . ILE A 1 187 ? 12.660 20.389 -20.645 1.00 36.19 187 ILE A C 1
ATOM 1505 O O . ILE A 1 187 ? 12.104 21.321 -20.065 1.00 36.19 187 ILE A O 1
ATOM 1509 N N . GLY A 1 188 ? 12.330 19.107 -20.468 1.00 34.41 188 GLY A N 1
ATOM 1510 C CA . GLY A 1 188 ? 11.203 18.661 -19.648 1.00 34.41 188 GLY A CA 1
ATOM 1511 C C . GLY A 1 188 ? 10.529 17.362 -20.101 1.00 34.41 188 GLY A C 1
ATOM 1512 O O . GLY A 1 188 ? 9.366 17.180 -19.777 1.00 34.41 188 GLY A O 1
ATOM 1513 N N . GLY A 1 189 ? 11.193 16.476 -20.854 1.00 38.78 189 GLY A N 1
ATOM 1514 C CA . GLY A 1 189 ? 10.599 15.222 -21.357 1.00 38.78 189 GLY A CA 1
ATOM 1515 C C . GLY A 1 189 ? 11.038 13.936 -20.648 1.00 38.78 189 GLY A C 1
ATOM 1516 O O . GLY A 1 189 ? 10.527 12.871 -20.972 1.00 38.78 189 GLY A O 1
ATOM 1517 N N . ASP A 1 190 ? 11.971 14.018 -19.704 1.00 58.62 190 ASP A N 1
ATOM 1518 C CA . ASP A 1 190 ? 12.435 12.866 -18.934 1.00 58.62 190 ASP A CA 1
ATOM 1519 C C . ASP A 1 190 ? 11.599 12.762 -17.650 1.00 58.62 190 ASP A C 1
ATOM 1521 O O . ASP A 1 190 ? 11.509 13.735 -16.896 1.00 58.62 190 ASP A O 1
ATOM 1525 N N . ALA A 1 191 ? 10.924 11.629 -17.440 1.00 56.78 191 ALA A N 1
ATOM 1526 C CA . ALA A 1 191 ? 10.072 11.407 -16.271 1.00 56.78 191 ALA A CA 1
ATOM 1527 C C . ALA A 1 191 ? 10.878 11.551 -14.972 1.00 56.78 191 ALA A C 1
ATOM 1529 O O . ALA A 1 191 ? 10.378 12.131 -14.007 1.00 56.78 191 ALA A O 1
ATOM 1530 N N . GLU A 1 192 ? 12.144 11.131 -14.988 1.00 62.97 192 GLU A N 1
ATOM 1531 C CA . GLU A 1 192 ? 13.061 11.292 -13.866 1.00 62.97 192 GLU A CA 1
ATOM 1532 C C . GLU A 1 192 ? 13.385 12.776 -13.649 1.00 62.97 192 GLU A C 1
ATOM 1534 O O . GLU A 1 192 ? 13.205 13.299 -12.550 1.00 62.97 192 GLU A O 1
ATOM 1539 N N . ALA A 1 193 ? 13.743 13.518 -14.704 1.00 64.19 193 ALA A N 1
ATOM 1540 C CA . ALA A 1 193 ? 13.989 14.958 -14.594 1.00 64.19 193 ALA A CA 1
ATOM 1541 C C . ALA A 1 193 ? 12.737 15.744 -14.160 1.00 64.19 193 ALA A C 1
ATOM 1543 O O . ALA A 1 193 ? 12.843 16.701 -13.394 1.00 64.19 193 ALA A O 1
ATOM 1544 N N . GLN A 1 194 ? 11.540 15.356 -14.604 1.00 66.19 194 GLN A N 1
ATOM 1545 C CA . GLN A 1 194 ? 10.285 15.967 -14.159 1.00 66.19 194 GLN A CA 1
ATOM 1546 C C . GLN A 1 194 ? 10.019 15.697 -12.675 1.00 66.19 194 GLN A C 1
ATOM 1548 O O . GLN A 1 194 ? 9.612 16.608 -11.951 1.00 66.19 194 GLN A O 1
ATOM 1553 N N . GLN A 1 195 ? 10.259 14.471 -12.211 1.00 70.81 195 GLN A N 1
ATOM 1554 C CA . GLN A 1 195 ? 10.059 14.079 -10.817 1.00 70.81 195 GLN A CA 1
ATOM 1555 C C . GLN A 1 195 ? 11.102 14.723 -9.900 1.00 70.81 195 GLN A C 1
ATOM 1557 O O . GLN A 1 195 ? 10.732 15.313 -8.884 1.00 70.81 195 GLN A O 1
ATOM 1562 N N . VAL A 1 196 ? 12.373 14.750 -10.309 1.00 75.00 196 VAL A N 1
ATOM 1563 C CA . VAL A 1 196 ? 13.432 15.511 -9.633 1.00 75.00 196 VAL A CA 1
ATOM 1564 C C . VAL A 1 196 ? 13.084 17.000 -9.599 1.00 75.00 196 VAL A C 1
ATOM 1566 O O . VAL A 1 196 ? 13.149 17.626 -8.542 1.00 75.00 196 VAL A O 1
ATOM 1569 N N . GLY A 1 197 ? 12.618 17.570 -10.712 1.00 70.81 197 GLY A N 1
ATOM 1570 C CA . GLY A 1 197 ? 12.133 18.948 -10.761 1.00 70.81 197 GLY A CA 1
ATOM 1571 C C . GLY A 1 197 ? 10.963 19.204 -9.806 1.00 70.81 197 GLY A C 1
ATOM 1572 O O . GLY A 1 197 ? 10.931 20.231 -9.125 1.00 70.81 197 GLY A O 1
ATOM 1573 N N . HIS A 1 198 ? 10.028 18.259 -9.692 1.00 70.38 198 HIS A N 1
ATOM 1574 C CA . HIS A 1 198 ? 8.903 18.344 -8.768 1.00 70.38 198 HIS A CA 1
ATOM 1575 C C . HIS A 1 198 ? 9.355 18.299 -7.303 1.00 70.38 198 HIS A C 1
ATOM 1577 O O . HIS A 1 198 ? 8.909 19.133 -6.514 1.00 70.38 198 HIS A O 1
ATOM 1583 N N . ILE A 1 199 ? 10.265 17.392 -6.943 1.00 75.12 199 ILE A N 1
ATOM 1584 C CA . ILE A 1 199 ? 10.862 17.317 -5.602 1.00 75.12 199 ILE A CA 1
ATOM 1585 C C . ILE A 1 199 ? 11.554 18.642 -5.276 1.00 75.12 199 ILE A C 1
ATOM 1587 O O . ILE A 1 199 ? 11.219 19.298 -4.290 1.00 75.12 199 ILE A O 1
ATOM 1591 N N . LEU A 1 200 ? 12.425 19.113 -6.169 1.00 75.56 200 LEU A N 1
ATOM 1592 C CA . LEU A 1 200 ? 13.194 20.341 -5.983 1.00 75.56 200 LEU A CA 1
ATOM 1593 C C . LEU A 1 200 ? 12.323 21.600 -5.887 1.00 75.56 200 LEU A C 1
ATOM 1595 O O . LEU A 1 200 ? 12.689 22.539 -5.176 1.00 75.56 200 LEU A O 1
ATOM 1599 N N . SER A 1 201 ? 11.154 21.618 -6.536 1.00 73.38 201 SER A N 1
ATOM 1600 C CA . SER A 1 201 ? 10.192 22.726 -6.452 1.00 73.38 201 SER A CA 1
ATOM 1601 C C . SER A 1 201 ? 9.568 22.902 -5.061 1.00 73.38 201 SER A C 1
ATOM 1603 O O . SER A 1 201 ? 9.083 23.987 -4.738 1.00 73.38 201 SER A O 1
ATOM 1605 N N . ARG A 1 202 ? 9.607 21.864 -4.212 1.00 79.00 202 ARG A N 1
ATOM 1606 C CA . ARG A 1 202 ? 9.117 21.916 -2.823 1.00 79.00 202 ARG A CA 1
ATOM 1607 C C . ARG A 1 202 ? 10.091 22.635 -1.889 1.00 79.00 202 ARG A C 1
ATOM 1609 O O . ARG A 1 202 ? 9.690 23.053 -0.804 1.00 79.00 202 ARG A O 1
ATOM 1616 N N . HIS A 1 203 ? 11.344 22.819 -2.310 1.00 76.44 203 HIS A N 1
ATOM 1617 C CA . HIS A 1 203 ? 12.353 23.536 -1.538 1.00 76.44 203 HIS A CA 1
ATOM 1618 C C . HIS A 1 203 ? 12.362 25.026 -1.925 1.00 76.44 203 HIS A C 1
ATOM 1620 O O . HIS A 1 203 ? 12.616 25.368 -3.085 1.00 76.44 203 HIS A O 1
ATOM 1626 N N . PRO A 1 204 ? 12.102 25.945 -0.976 1.00 75.88 204 PRO A N 1
ATOM 1627 C CA . PRO A 1 204 ? 12.073 27.374 -1.264 1.00 75.88 204 PRO A CA 1
ATOM 1628 C C . PRO A 1 204 ? 13.412 27.878 -1.812 1.00 75.88 204 PRO A C 1
ATOM 1630 O O . PRO A 1 204 ? 14.458 27.698 -1.191 1.00 75.88 204 PRO A O 1
ATOM 1633 N N . GLY A 1 205 ? 13.366 28.568 -2.953 1.00 73.81 205 GLY A N 1
ATOM 1634 C CA . GLY A 1 205 ? 14.537 29.200 -3.564 1.00 73.81 205 GLY A CA 1
ATOM 1635 C C . GLY A 1 205 ? 15.209 28.402 -4.682 1.00 73.81 205 GLY A C 1
ATOM 1636 O O . GLY A 1 205 ? 16.149 28.931 -5.270 1.00 73.81 205 GLY A O 1
ATOM 1637 N N . SER A 1 206 ? 14.739 27.198 -5.020 1.00 71.25 206 SER A N 1
ATOM 1638 C CA . SER A 1 206 ? 15.177 26.462 -6.217 1.00 71.25 206 SER A CA 1
ATOM 1639 C C . SER A 1 206 ? 14.826 27.230 -7.499 1.00 71.25 206 SER A C 1
ATOM 1641 O O . SER A 1 206 ? 13.690 27.676 -7.655 1.00 71.25 206 SER A O 1
ATOM 1643 N N . MET A 1 207 ? 15.783 27.391 -8.421 1.00 73.00 207 MET A N 1
ATOM 1644 C CA . MET A 1 207 ? 15.564 28.096 -9.695 1.00 73.00 207 MET A CA 1
ATOM 1645 C C . MET A 1 207 ? 15.652 27.180 -10.914 1.00 73.00 207 MET A C 1
ATOM 1647 O O . MET A 1 207 ? 14.756 27.173 -11.753 1.00 73.00 207 MET A O 1
ATOM 1651 N N . SER A 1 208 ? 16.748 26.439 -11.039 1.00 76.62 208 SER A N 1
ATOM 1652 C CA . SER A 1 208 ? 17.009 25.555 -12.176 1.00 76.62 208 SER A CA 1
ATOM 1653 C C . SER A 1 208 ? 18.003 24.477 -11.774 1.00 76.62 208 SER A C 1
ATOM 1655 O O . SER A 1 208 ? 18.779 24.672 -10.842 1.00 76.62 208 SER A O 1
ATOM 1657 N N . PHE A 1 209 ? 17.986 23.334 -12.452 1.00 79.62 209 PHE A N 1
ATOM 1658 C CA . PHE A 1 209 ? 18.885 22.228 -12.139 1.00 79.62 209 PHE A CA 1
ATOM 1659 C C . PHE A 1 209 ? 19.418 21.550 -13.404 1.00 79.62 209 PHE A C 1
ATOM 1661 O O . PHE A 1 209 ? 18.857 21.708 -14.489 1.00 79.62 209 PHE A O 1
ATOM 1668 N N . VAL A 1 210 ? 20.521 20.820 -13.250 1.00 78.50 210 VAL A N 1
ATOM 1669 C CA . VAL A 1 210 ? 21.136 19.960 -14.267 1.00 78.50 210 VAL A CA 1
ATOM 1670 C C . VAL A 1 210 ? 21.434 18.613 -13.625 1.00 78.50 210 VAL A C 1
ATOM 1672 O O . VAL A 1 210 ? 22.018 18.565 -12.543 1.00 78.50 210 VAL A O 1
ATOM 1675 N N . LEU A 1 211 ? 21.050 17.533 -14.300 1.00 79.62 211 LEU A N 1
ATOM 1676 C CA . LEU A 1 211 ? 21.388 16.167 -13.911 1.00 79.62 211 LEU A CA 1
ATOM 1677 C C . LEU A 1 211 ? 22.609 15.696 -14.695 1.00 79.62 211 LEU A C 1
ATOM 1679 O O . LEU A 1 211 ? 22.687 15.889 -15.908 1.00 79.62 211 LEU A O 1
ATOM 1683 N N . GLN A 1 212 ? 23.556 15.079 -13.998 1.00 77.56 212 GLN A N 1
ATOM 1684 C CA . GLN A 1 212 ? 24.718 14.440 -14.596 1.00 77.56 212 GLN A CA 1
ATOM 1685 C C . GLN A 1 212 ? 24.903 13.050 -13.985 1.00 77.56 212 GLN A C 1
ATOM 1687 O O . GLN A 1 212 ? 25.299 12.922 -12.829 1.00 77.56 212 GLN A O 1
ATOM 1692 N N . GLY A 1 213 ? 24.659 12.008 -14.777 1.00 73.81 213 GLY A N 1
ATOM 1693 C CA . GLY A 1 213 ? 25.047 10.644 -14.427 1.00 73.81 213 GLY A CA 1
ATOM 1694 C C . GLY A 1 213 ? 26.548 10.444 -14.628 1.00 73.81 213 GLY A C 1
ATOM 1695 O O . GLY A 1 213 ? 27.091 10.783 -15.681 1.00 73.81 213 GLY A O 1
ATOM 1696 N N . ILE A 1 214 ? 27.227 9.899 -13.623 1.00 69.56 214 ILE A N 1
ATOM 1697 C CA . ILE A 1 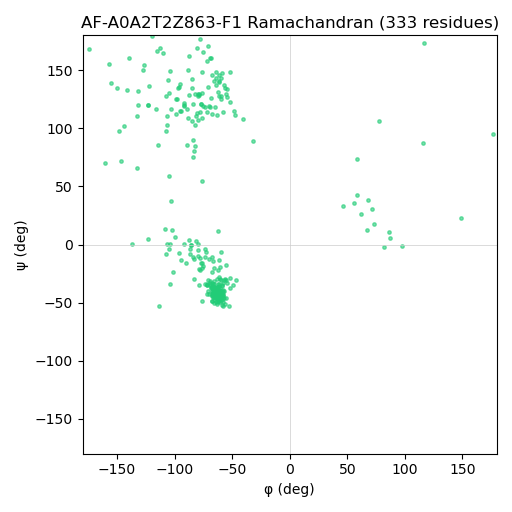214 ? 28.617 9.454 -13.709 1.00 69.56 214 ILE A CA 1
ATOM 1698 C C . ILE A 1 214 ? 28.659 7.978 -13.331 1.00 69.56 214 ILE A C 1
ATOM 1700 O O . ILE A 1 214 ? 28.324 7.609 -12.209 1.00 69.56 214 ILE A O 1
ATOM 1704 N N . ALA A 1 215 ? 29.115 7.138 -14.254 1.00 61.00 215 ALA A N 1
ATOM 1705 C CA . ALA A 1 215 ? 29.472 5.758 -13.962 1.00 61.00 215 ALA A CA 1
ATOM 1706 C C . ALA A 1 215 ? 30.991 5.665 -13.787 1.00 61.00 215 ALA A C 1
ATOM 1708 O O . ALA A 1 215 ? 31.742 6.073 -14.676 1.00 61.00 215 ALA A O 1
ATOM 1709 N N . ASP A 1 216 ? 31.441 5.139 -12.651 1.00 66.00 216 ASP A N 1
ATOM 1710 C CA . ASP A 1 216 ? 32.833 4.742 -12.434 1.00 66.00 216 ASP A CA 1
ATOM 1711 C C . ASP A 1 216 ? 32.927 3.237 -12.126 1.00 66.00 216 ASP A C 1
ATOM 1713 O O . ASP A 1 216 ? 31.919 2.530 -12.104 1.00 66.00 216 ASP A O 1
ATOM 1717 N N . GLU A 1 217 ? 34.143 2.727 -11.909 1.00 54.31 217 GLU A N 1
ATOM 1718 C CA . GLU A 1 217 ? 34.381 1.305 -11.599 1.00 54.31 217 GLU A CA 1
ATOM 1719 C C . GLU A 1 217 ? 33.708 0.839 -10.291 1.00 54.31 217 GLU A C 1
ATOM 1721 O O . GLU A 1 217 ? 33.631 -0.362 -10.038 1.00 54.31 217 GLU A O 1
ATOM 1726 N N . SER A 1 218 ? 33.237 1.766 -9.447 1.00 56.69 218 SER A N 1
ATOM 1727 C CA . SER A 1 218 ? 32.703 1.486 -8.114 1.00 56.69 218 SER A CA 1
ATOM 1728 C C . SER A 1 218 ? 31.176 1.555 -8.022 1.00 56.69 218 SER A C 1
ATOM 1730 O O . SER A 1 218 ? 30.608 0.783 -7.250 1.00 56.69 218 SER A O 1
ATOM 1732 N N . ALA A 1 219 ? 30.511 2.440 -8.777 1.00 67.00 219 ALA A N 1
ATOM 1733 C CA . ALA A 1 219 ? 29.048 2.539 -8.862 1.00 67.00 219 ALA A CA 1
ATOM 1734 C C . ALA A 1 219 ? 28.589 3.567 -9.917 1.00 67.00 219 ALA A C 1
ATOM 1736 O O . ALA A 1 219 ? 29.352 4.426 -10.363 1.00 67.00 219 ALA A O 1
ATOM 1737 N N . PHE A 1 220 ? 27.291 3.542 -10.239 1.00 68.44 220 PHE A N 1
ATOM 1738 C CA . PHE A 1 220 ? 26.618 4.676 -10.873 1.00 68.44 220 PHE A CA 1
ATOM 1739 C C . PHE A 1 220 ? 26.262 5.731 -9.817 1.00 68.44 220 PHE A C 1
ATOM 1741 O O . PHE A 1 220 ? 25.652 5.418 -8.791 1.00 68.44 220 PHE A O 1
ATOM 1748 N N . ARG A 1 221 ? 26.632 6.985 -10.074 1.00 76.44 221 ARG A N 1
ATOM 1749 C CA . ARG A 1 221 ? 26.303 8.140 -9.236 1.00 76.44 221 ARG A CA 1
ATOM 1750 C C . ARG A 1 221 ? 25.550 9.179 -10.047 1.00 76.44 221 ARG A C 1
ATOM 1752 O O . ARG A 1 221 ? 25.973 9.529 -11.147 1.00 76.44 221 ARG A O 1
ATOM 1759 N N . THR A 1 222 ? 24.498 9.733 -9.465 1.00 80.06 222 THR A N 1
ATOM 1760 C CA . THR A 1 222 ? 23.738 10.833 -10.058 1.00 80.06 222 THR A CA 1
ATOM 1761 C C . THR A 1 222 ? 24.116 12.124 -9.352 1.00 80.06 222 THR A C 1
ATOM 1763 O O . THR A 1 222 ? 23.894 12.286 -8.154 1.00 80.06 222 THR A O 1
ATOM 1766 N N . ILE A 1 223 ? 24.703 13.061 -10.089 1.00 83.94 223 ILE A N 1
ATOM 1767 C CA . ILE A 1 223 ? 25.033 14.389 -9.579 1.00 83.94 223 ILE A CA 1
ATOM 1768 C C . ILE A 1 223 ? 23.936 15.352 -10.001 1.00 83.94 223 ILE A C 1
ATOM 1770 O O . ILE A 1 223 ? 23.644 15.510 -11.188 1.00 83.94 223 ILE A O 1
ATOM 1774 N N . VAL A 1 224 ? 23.358 16.033 -9.020 1.00 85.12 224 VAL A N 1
ATOM 1775 C CA . VAL A 1 224 ? 22.341 17.057 -9.232 1.00 85.12 224 VAL A CA 1
ATOM 1776 C C . VAL A 1 224 ? 22.980 18.415 -8.984 1.00 85.12 224 VAL A C 1
ATOM 1778 O O . VAL A 1 224 ? 23.311 18.765 -7.854 1.00 85.12 224 VAL A O 1
ATOM 1781 N N . TYR A 1 225 ? 23.157 19.206 -10.037 1.00 85.12 225 TYR A N 1
ATOM 1782 C CA . TYR A 1 225 ? 23.570 20.599 -9.910 1.00 85.12 225 TYR A CA 1
ATOM 1783 C C . TYR A 1 225 ? 22.334 21.472 -9.772 1.00 85.12 225 TYR A C 1
ATOM 1785 O O . TYR A 1 225 ? 21.540 21.552 -10.703 1.00 85.12 225 TYR A O 1
ATOM 1793 N N . LEU A 1 226 ? 22.175 22.148 -8.638 1.00 86.19 226 LEU A N 1
ATOM 1794 C CA . LEU A 1 226 ? 20.998 22.960 -8.344 1.00 86.19 226 LEU A CA 1
ATOM 1795 C C . LEU A 1 226 ? 21.373 24.435 -8.204 1.00 86.19 226 LEU A C 1
ATOM 1797 O O . LEU A 1 226 ? 22.098 24.814 -7.284 1.00 86.19 226 LEU A O 1
ATOM 1801 N N . ALA A 1 227 ? 20.842 25.275 -9.089 1.00 81.25 227 ALA A N 1
ATOM 1802 C CA . ALA A 1 227 ? 20.888 26.720 -8.939 1.00 81.25 227 ALA A CA 1
ATOM 1803 C C . ALA A 1 227 ? 19.807 27.192 -7.964 1.00 81.25 227 ALA A C 1
ATOM 1805 O O . ALA A 1 227 ? 18.621 26.892 -8.142 1.00 81.25 227 ALA A O 1
ATOM 1806 N N . VAL A 1 228 ? 20.210 27.975 -6.965 1.00 85.12 228 VAL A N 1
ATOM 1807 C CA . VAL A 1 228 ? 19.301 28.515 -5.946 1.00 85.12 228 VAL A CA 1
ATOM 1808 C C . VAL A 1 228 ? 19.427 30.029 -5.818 1.00 85.12 228 VAL A C 1
ATOM 1810 O O . VAL A 1 228 ? 20.492 30.606 -6.006 1.00 85.12 228 VAL A O 1
ATOM 1813 N N . ALA A 1 229 ? 18.328 30.683 -5.449 1.00 77.81 229 ALA A N 1
ATOM 1814 C CA . ALA A 1 229 ? 18.252 32.131 -5.266 1.00 77.81 229 ALA A CA 1
ATOM 1815 C C . ALA A 1 229 ? 19.133 32.661 -4.146 1.00 77.81 229 ALA A C 1
ATOM 1817 O O . ALA A 1 229 ? 19.674 33.760 -4.248 1.00 77.81 229 ALA A O 1
ATOM 1818 N N . ASN A 1 230 ? 19.251 31.893 -3.069 1.00 82.44 230 ASN A N 1
ATOM 1819 C CA . ASN A 1 230 ? 20.084 32.257 -1.944 1.00 82.44 230 ASN A CA 1
ATOM 1820 C C . ASN A 1 230 ? 20.645 30.986 -1.288 1.00 82.44 230 ASN A C 1
ATOM 1822 O O . ASN A 1 230 ? 19.956 30.372 -0.466 1.00 82.44 230 ASN A O 1
ATOM 1826 N N . PRO A 1 231 ? 21.888 30.592 -1.622 1.00 81.19 231 PRO A N 1
ATOM 1827 C CA . PRO A 1 231 ? 22.492 29.377 -1.083 1.00 81.19 231 PRO A CA 1
ATOM 1828 C C . PRO A 1 231 ? 22.621 29.398 0.438 1.00 81.19 231 PRO A C 1
ATOM 1830 O O . PRO A 1 231 ? 22.539 28.353 1.069 1.00 81.19 231 PRO A O 1
ATOM 1833 N N . SER A 1 232 ? 22.776 30.583 1.041 1.00 76.31 232 SER A N 1
ATOM 1834 C CA . SER A 1 232 ? 22.941 30.720 2.494 1.00 76.31 232 SER A CA 1
ATOM 1835 C C . SER A 1 232 ? 21.688 30.351 3.293 1.00 76.31 232 SER A C 1
ATOM 1837 O O . SER A 1 232 ? 21.786 29.990 4.462 1.00 76.31 232 SER A O 1
ATOM 1839 N N . THR A 1 233 ? 20.512 30.427 2.667 1.00 78.12 233 THR A N 1
ATOM 1840 C CA . THR A 1 233 ? 19.223 30.092 3.287 1.00 78.12 233 THR A CA 1
ATOM 1841 C C . THR A 1 233 ? 18.641 28.780 2.771 1.00 78.12 233 THR A C 1
ATOM 1843 O O . THR A 1 233 ? 17.626 28.316 3.288 1.00 78.12 233 THR A O 1
ATOM 1846 N N . PHE A 1 234 ? 19.248 28.194 1.739 1.00 83.06 234 PHE A N 1
ATOM 1847 C CA . PHE A 1 234 ? 18.763 26.970 1.125 1.00 83.06 234 PHE A CA 1
ATOM 1848 C C . PHE A 1 234 ? 19.156 25.749 1.964 1.00 83.06 234 PHE A C 1
ATOM 1850 O O . PHE A 1 234 ? 20.322 25.553 2.305 1.00 83.06 234 PHE A O 1
ATOM 1857 N N . ARG A 1 235 ? 18.173 24.904 2.284 1.00 85.12 235 ARG A N 1
ATOM 1858 C CA . ARG A 1 235 ? 18.369 23.663 3.045 1.00 85.12 235 ARG A CA 1
ATOM 1859 C C . ARG A 1 235 ? 18.803 22.530 2.118 1.00 85.12 235 ARG A C 1
ATOM 1861 O O . ARG A 1 235 ? 18.004 21.667 1.766 1.00 85.12 235 ARG A O 1
ATOM 1868 N N . ALA A 1 236 ? 20.069 22.582 1.699 1.00 84.88 236 ALA A N 1
ATOM 1869 C CA . ALA A 1 236 ? 20.668 21.592 0.803 1.00 84.88 236 ALA A CA 1
ATOM 1870 C C . ALA A 1 236 ? 20.612 20.169 1.377 1.00 84.88 236 ALA A C 1
ATOM 1872 O O . ALA A 1 236 ? 20.376 19.227 0.637 1.00 84.88 236 ALA A O 1
ATOM 1873 N N . ASP A 1 237 ? 20.747 20.043 2.696 1.00 83.94 237 ASP A N 1
ATOM 1874 C CA . ASP A 1 237 ? 20.641 18.789 3.439 1.00 83.94 237 ASP A CA 1
ATOM 1875 C C . ASP A 1 237 ? 19.286 18.094 3.242 1.00 83.94 237 ASP A C 1
ATOM 1877 O O . ASP A 1 237 ? 19.232 16.900 2.965 1.00 83.94 237 ASP A O 1
ATOM 1881 N N . LEU A 1 238 ? 18.188 18.851 3.337 1.00 81.50 238 LEU A N 1
ATOM 1882 C CA . LEU A 1 238 ? 16.838 18.309 3.165 1.00 81.50 238 LEU A CA 1
ATOM 1883 C C . LEU A 1 238 ? 16.554 17.946 1.704 1.00 81.50 238 LEU A C 1
ATOM 1885 O O . LEU A 1 238 ? 15.957 16.912 1.438 1.00 81.50 238 LEU A O 1
ATOM 1889 N N . ALA A 1 239 ? 17.002 18.779 0.762 1.00 81.75 239 ALA A N 1
ATOM 1890 C CA . ALA A 1 239 ? 16.833 18.502 -0.663 1.00 81.75 239 ALA A CA 1
ATOM 1891 C C . ALA A 1 239 ? 17.618 17.260 -1.104 1.00 81.75 239 ALA A C 1
ATOM 1893 O O . ALA A 1 239 ? 17.110 16.446 -1.867 1.00 81.75 239 ALA A O 1
ATOM 1894 N N . GLU A 1 240 ? 18.841 17.090 -0.603 1.00 86.62 240 GLU A N 1
ATOM 1895 C CA . GLU A 1 240 ? 19.653 15.903 -0.868 1.00 86.62 240 GLU A CA 1
ATOM 1896 C C . GLU A 1 240 ? 19.024 14.647 -0.258 1.00 86.62 240 GLU A C 1
ATOM 1898 O O . GLU A 1 240 ? 18.978 13.615 -0.920 1.00 86.62 240 GLU A O 1
ATOM 1903 N N . GLN A 1 241 ? 18.461 14.738 0.951 1.00 84.62 241 GLN A N 1
ATOM 1904 C CA . GLN A 1 241 ? 17.746 13.627 1.581 1.00 84.62 241 GLN A CA 1
ATOM 1905 C C . GLN A 1 241 ? 16.503 13.199 0.787 1.00 84.62 241 GLN A C 1
ATOM 1907 O O . GLN A 1 241 ? 16.305 12.001 0.585 1.00 84.62 241 GLN A O 1
ATOM 1912 N N . ASP A 1 242 ? 15.685 14.147 0.324 1.00 81.50 242 ASP A N 1
ATOM 1913 C CA . ASP A 1 242 ? 14.480 13.849 -0.461 1.00 81.50 242 ASP A CA 1
ATOM 1914 C C . ASP A 1 242 ? 14.837 13.252 -1.833 1.00 81.50 242 ASP A C 1
ATOM 1916 O O . ASP A 1 242 ? 14.202 12.295 -2.282 1.00 81.50 242 ASP A O 1
ATOM 1920 N N . LEU A 1 243 ? 15.893 13.763 -2.477 1.00 83.12 243 LEU A N 1
ATOM 1921 C CA . LEU A 1 243 ? 16.411 13.205 -3.728 1.00 83.12 243 LEU A CA 1
ATOM 1922 C C . LEU A 1 243 ? 17.001 11.809 -3.538 1.00 83.12 243 LEU A C 1
ATOM 1924 O O . LEU A 1 243 ? 16.750 10.931 -4.358 1.00 83.12 243 LEU A O 1
ATOM 1928 N N . GLN A 1 244 ? 17.753 11.587 -2.459 1.00 83.81 244 GLN A N 1
ATOM 1929 C CA . GLN A 1 244 ? 18.270 10.267 -2.127 1.00 83.81 244 GLN A CA 1
ATOM 1930 C C . GLN A 1 244 ? 17.115 9.308 -1.827 1.00 83.81 244 GLN A C 1
ATOM 1932 O O . GLN A 1 244 ? 17.148 8.182 -2.291 1.00 83.81 244 GLN A O 1
ATOM 1937 N N . GLY A 1 245 ? 16.066 9.726 -1.116 1.00 81.69 245 GLY A N 1
ATOM 1938 C CA . GLY A 1 245 ? 14.890 8.884 -0.875 1.00 81.69 245 GLY A CA 1
ATOM 1939 C C . GLY A 1 245 ? 14.216 8.414 -2.167 1.00 81.69 245 GLY A C 1
ATOM 1940 O O . GLY A 1 245 ? 13.820 7.258 -2.254 1.00 81.69 245 GLY A O 1
ATOM 1941 N N . PHE A 1 246 ? 14.144 9.292 -3.167 1.00 78.88 246 PHE A N 1
ATOM 1942 C CA . PHE A 1 246 ? 13.544 9.004 -4.466 1.00 78.88 246 PHE A CA 1
ATOM 1943 C C . PHE A 1 246 ? 14.448 8.147 -5.375 1.00 78.88 246 PHE A C 1
ATOM 1945 O O . PHE A 1 246 ? 14.008 7.128 -5.887 1.00 78.88 246 PHE A O 1
ATOM 1952 N N . LEU A 1 247 ? 15.726 8.505 -5.536 1.00 73.88 247 LEU A N 1
ATOM 1953 C CA . LEU A 1 247 ? 16.640 7.839 -6.482 1.00 73.88 247 LEU A CA 1
ATOM 1954 C C . LEU A 1 247 ? 17.300 6.561 -5.930 1.00 73.88 247 LEU A C 1
ATOM 1956 O O . LEU A 1 247 ? 17.945 5.815 -6.666 1.00 73.88 247 LEU A O 1
ATOM 1960 N N . ASN A 1 248 ? 17.183 6.292 -4.627 1.00 67.75 248 ASN A N 1
ATOM 1961 C CA . ASN A 1 248 ? 17.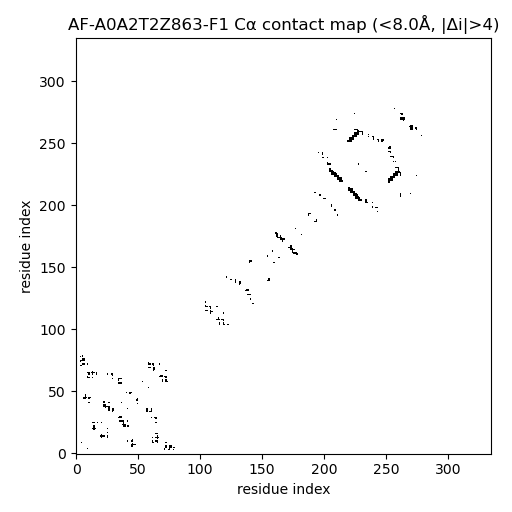775 5.103 -4.008 1.00 67.75 248 ASN A CA 1
ATOM 1962 C C . ASN A 1 248 ? 16.943 3.830 -4.219 1.00 67.75 248 ASN A C 1
ATOM 1964 O O . ASN A 1 248 ? 17.453 2.744 -3.939 1.00 67.75 248 ASN A O 1
ATOM 196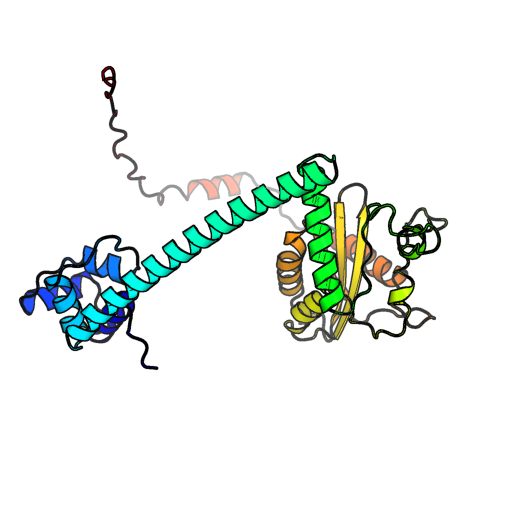8 N N . GLU A 1 249 ? 15.713 3.935 -4.737 1.00 58.34 249 GLU A N 1
ATOM 1969 C CA . GLU A 1 249 ? 14.947 2.767 -5.201 1.00 58.34 249 GLU A CA 1
ATOM 1970 C C . GLU A 1 249 ? 15.735 1.980 -6.273 1.00 58.34 249 GLU A C 1
ATOM 1972 O O . GLU A 1 249 ? 15.735 0.749 -6.246 1.00 58.34 249 GLU A O 1
ATOM 1977 N N . ASP A 1 250 ? 16.567 2.672 -7.064 1.00 56.81 250 ASP A N 1
ATOM 1978 C CA . ASP A 1 250 ? 17.419 2.101 -8.120 1.00 56.81 250 ASP A CA 1
ATOM 1979 C C . ASP A 1 250 ? 18.907 1.949 -7.727 1.00 56.81 250 ASP A C 1
ATOM 1981 O O . ASP A 1 250 ? 19.773 1.675 -8.559 1.00 56.81 250 ASP A O 1
ATOM 1985 N N . ARG A 1 251 ? 19.241 2.086 -6.432 1.00 59.84 251 ARG A N 1
ATOM 1986 C CA . ARG A 1 251 ? 20.619 2.024 -5.882 1.00 59.84 251 ARG A CA 1
ATOM 1987 C C . ARG A 1 251 ? 21.583 3.101 -6.402 1.00 59.84 251 ARG A C 1
ATOM 1989 O O . ARG A 1 251 ? 22.803 2.900 -6.376 1.00 59.84 251 ARG A O 1
ATOM 1996 N N . HIS A 1 252 ? 21.082 4.255 -6.832 1.00 67.62 252 HIS A N 1
ATOM 1997 C CA . HIS A 1 252 ? 21.933 5.372 -7.236 1.00 67.62 252 HIS A CA 1
ATOM 1998 C C . HIS A 1 252 ? 22.404 6.194 -6.026 1.00 67.62 252 HIS A C 1
ATOM 2000 O O . HIS A 1 252 ? 21.620 6.626 -5.178 1.00 67.62 252 HIS A O 1
ATOM 2006 N N . LEU A 1 253 ? 23.714 6.442 -5.941 1.00 77.19 253 LEU A N 1
ATOM 2007 C CA . LEU A 1 253 ? 24.256 7.424 -5.000 1.00 77.19 253 LEU A CA 1
ATOM 2008 C C . LEU A 1 253 ? 24.005 8.824 -5.556 1.00 77.19 253 LEU A C 1
ATOM 2010 O O . LEU A 1 253 ? 24.477 9.139 -6.651 1.00 77.19 253 LEU A O 1
ATOM 2014 N N . VAL A 1 254 ? 23.288 9.652 -4.801 1.00 82.19 254 VAL A N 1
ATOM 2015 C CA . VAL A 1 254 ? 22.978 11.026 -5.191 1.00 82.19 254 VAL A CA 1
ATOM 2016 C C . VAL A 1 254 ? 23.979 11.974 -4.550 1.00 82.19 254 VAL A C 1
ATOM 2018 O O . VAL A 1 254 ? 24.288 11.862 -3.368 1.00 82.19 254 VAL A O 1
ATOM 2021 N N . GLU A 1 255 ? 24.484 12.922 -5.334 1.00 87.31 255 GLU A N 1
ATOM 2022 C CA . GLU A 1 255 ? 25.290 14.034 -4.831 1.00 87.31 255 GLU A CA 1
ATOM 2023 C C . GLU A 1 255 ? 24.647 15.361 -5.235 1.00 87.31 255 GLU A C 1
ATOM 2025 O O . GLU A 1 255 ? 24.508 15.652 -6.427 1.00 87.31 255 GLU A O 1
ATOM 2030 N N . LEU A 1 256 ? 24.283 16.191 -4.253 1.00 88.69 256 LEU A N 1
ATOM 2031 C CA . LEU A 1 256 ? 23.699 17.506 -4.515 1.00 88.69 256 LEU A CA 1
ATOM 2032 C C . LEU A 1 256 ? 24.758 18.623 -4.492 1.00 88.69 256 LEU A C 1
ATOM 2034 O O . LEU A 1 256 ? 25.319 18.998 -3.456 1.00 88.69 256 LEU A O 1
ATOM 2038 N N . VAL A 1 257 ? 24.976 19.255 -5.645 1.00 90.44 257 VAL A N 1
ATOM 2039 C CA . VAL A 1 257 ? 25.884 20.397 -5.798 1.00 90.44 257 VAL A CA 1
ATOM 2040 C C . VAL A 1 257 ? 25.080 21.681 -5.983 1.00 90.44 257 VAL A C 1
ATOM 2042 O O . VAL A 1 257 ? 24.582 21.987 -7.063 1.00 90.44 257 VAL A O 1
ATOM 2045 N N . VAL A 1 258 ? 24.985 22.476 -4.919 1.00 88.69 258 VAL A N 1
ATOM 2046 C CA . VAL A 1 258 ? 24.331 23.789 -4.967 1.00 88.69 258 VAL A CA 1
ATOM 2047 C C . VAL A 1 258 ? 25.269 24.822 -5.589 1.00 88.69 258 VAL A C 1
ATOM 2049 O O . VAL A 1 258 ? 26.418 24.960 -5.165 1.00 88.69 258 VAL A O 1
ATOM 2052 N N . VAL A 1 259 ? 24.768 25.559 -6.579 1.00 87.31 259 VAL A N 1
ATOM 2053 C CA . VAL A 1 259 ? 25.481 26.635 -7.278 1.00 87.31 259 VAL A CA 1
ATOM 2054 C C . VAL A 1 259 ? 24.662 27.926 -7.267 1.00 87.31 259 VAL A C 1
ATOM 2056 O O . VAL A 1 259 ? 23.437 27.898 -7.194 1.00 87.31 259 VAL A O 1
ATOM 2059 N N . ASP A 1 260 ? 25.325 29.077 -7.379 1.00 85.44 260 ASP A N 1
ATOM 2060 C CA . ASP A 1 260 ? 24.628 30.370 -7.497 1.00 85.44 260 ASP A CA 1
ATOM 2061 C C . ASP A 1 260 ? 23.894 30.492 -8.839 1.00 85.44 260 ASP A C 1
ATOM 2063 O O . ASP A 1 260 ? 22.811 31.064 -8.950 1.00 85.44 260 ASP A O 1
ATOM 2067 N N . LYS A 1 261 ? 24.516 29.963 -9.894 1.00 87.56 261 LYS A N 1
ATOM 2068 C CA . LYS A 1 261 ? 23.997 29.974 -11.256 1.00 87.56 261 LYS A CA 1
ATOM 2069 C C . LYS A 1 261 ? 24.606 28.819 -12.035 1.00 87.56 261 LYS A C 1
ATOM 2071 O O . LYS A 1 261 ? 25.810 28.589 -11.950 1.00 87.56 261 LYS A O 1
ATOM 2076 N N . ILE A 1 262 ? 23.792 28.146 -12.845 1.00 86.75 262 ILE A N 1
ATOM 2077 C CA . ILE A 1 262 ? 24.294 27.154 -13.796 1.00 86.75 262 ILE A CA 1
ATOM 2078 C C . ILE A 1 262 ? 25.082 27.887 -14.896 1.00 86.75 262 ILE A C 1
ATOM 2080 O O . ILE A 1 262 ? 24.515 28.745 -15.588 1.00 86.75 262 ILE A O 1
ATOM 2084 N N . PRO A 1 263 ? 26.392 27.616 -15.044 1.00 87.00 263 PRO A N 1
ATOM 2085 C CA . PRO A 1 263 ? 27.187 28.205 -16.103 1.00 87.00 263 PRO A CA 1
ATOM 2086 C C . PRO A 1 263 ? 26.680 27.689 -17.449 1.00 87.00 263 PRO A C 1
ATOM 2088 O O . PRO A 1 263 ? 26.318 26.524 -17.584 1.00 87.00 263 PRO A O 1
ATOM 2091 N N . THR A 1 264 ? 26.642 28.576 -18.437 1.00 85.88 264 THR A N 1
ATOM 2092 C CA . THR A 1 264 ? 26.189 28.260 -19.793 1.00 85.88 264 THR A CA 1
ATOM 2093 C C . THR A 1 264 ? 27.373 28.181 -20.746 1.00 85.88 264 THR A C 1
ATOM 2095 O O . THR A 1 264 ? 28.337 28.947 -20.638 1.00 85.88 264 THR A O 1
ATOM 2098 N N . SER A 1 265 ? 27.293 27.219 -21.654 1.00 83.94 265 SER A N 1
ATOM 2099 C CA . SER A 1 265 ? 28.206 27.007 -22.770 1.00 83.94 265 SER A CA 1
ATOM 2100 C C . SER A 1 265 ? 27.860 27.954 -23.933 1.00 83.94 265 SER A C 1
ATOM 2102 O O . SER A 1 265 ? 26.823 28.622 -23.933 1.00 83.94 265 SER A O 1
ATOM 2104 N N . ALA A 1 266 ? 28.743 28.044 -24.933 1.00 82.19 266 ALA A N 1
ATOM 2105 C CA . ALA A 1 266 ? 28.544 28.872 -26.126 1.00 82.19 266 ALA A CA 1
ATOM 2106 C C . ALA A 1 266 ? 27.325 28.449 -26.973 1.00 82.19 266 ALA A C 1
ATOM 2108 O O . ALA A 1 266 ? 26.792 29.262 -27.724 1.00 82.19 266 ALA A O 1
ATOM 2109 N N . ASP A 1 267 ? 26.879 27.200 -26.838 1.00 73.88 267 ASP A N 1
ATOM 2110 C CA . ASP A 1 267 ? 25.683 26.640 -27.478 1.00 73.88 267 ASP A CA 1
ATOM 2111 C C . ASP A 1 267 ? 24.380 26.899 -26.696 1.00 73.88 267 ASP A C 1
ATOM 2113 O O . ASP A 1 267 ? 23.303 26.506 -27.138 1.00 73.88 267 ASP A O 1
ATOM 2117 N N . GLY A 1 268 ? 24.457 27.575 -25.544 1.00 74.69 268 GLY A N 1
ATOM 2118 C CA . GLY A 1 268 ? 23.312 27.841 -24.673 1.00 74.69 268 GLY A CA 1
ATOM 2119 C C . GLY A 1 268 ? 22.939 26.686 -23.737 1.00 74.69 268 GLY A C 1
ATOM 2120 O O . GLY A 1 268 ? 22.036 26.858 -22.918 1.00 74.69 268 GLY A O 1
ATOM 2121 N N . GLY A 1 269 ? 23.638 25.547 -23.808 1.00 75.31 269 GLY A N 1
ATOM 2122 C CA . GLY A 1 269 ? 23.513 24.444 -22.854 1.00 75.31 269 GLY A CA 1
ATOM 2123 C C . GLY A 1 269 ? 24.252 24.712 -21.540 1.00 75.31 269 GLY A C 1
ATOM 2124 O O . GLY A 1 269 ? 24.928 25.731 -21.381 1.00 75.31 269 GLY A O 1
ATOM 2125 N N . ALA A 1 270 ? 24.139 23.797 -20.577 1.00 78.94 270 ALA A N 1
ATOM 2126 C CA . ALA A 1 270 ? 24.925 23.858 -19.347 1.00 78.94 270 ALA A CA 1
ATOM 2127 C C . ALA A 1 270 ? 26.405 23.531 -19.620 1.00 78.94 270 ALA A C 1
ATOM 2129 O O . ALA A 1 270 ? 26.724 22.579 -20.326 1.00 78.94 270 ALA A O 1
ATOM 2130 N N . ASP A 1 271 ? 27.316 24.310 -19.040 1.00 87.31 271 ASP A N 1
ATOM 2131 C CA . ASP A 1 271 ? 28.761 24.092 -19.142 1.00 87.31 271 ASP A CA 1
ATOM 2132 C C . ASP A 1 271 ? 29.209 23.064 -18.089 1.00 87.31 271 ASP A C 1
ATOM 2134 O O . ASP A 1 271 ? 29.525 23.401 -16.941 1.00 87.31 271 ASP A O 1
ATOM 2138 N N . ILE A 1 272 ? 29.177 21.790 -18.483 1.00 84.19 272 ILE A N 1
ATOM 2139 C CA . ILE A 1 272 ? 29.469 20.643 -17.611 1.00 84.19 272 ILE A CA 1
ATOM 2140 C C . ILE A 1 272 ? 30.909 20.674 -17.081 1.00 84.19 272 ILE A C 1
ATOM 2142 O O . ILE A 1 272 ? 31.146 20.314 -15.925 1.00 84.19 272 ILE A O 1
ATOM 2146 N N . ASP A 1 273 ? 31.868 21.162 -17.871 1.00 85.19 273 ASP A N 1
ATOM 2147 C CA . ASP A 1 273 ? 33.270 21.269 -17.454 1.00 85.19 273 ASP A CA 1
ATOM 2148 C C . ASP A 1 273 ? 33.417 22.263 -16.292 1.00 85.19 273 ASP A C 1
ATOM 2150 O O . ASP A 1 273 ? 34.073 21.972 -15.285 1.00 85.19 273 ASP A O 1
ATOM 2154 N N . LYS A 1 274 ? 32.740 23.419 -16.370 1.00 88.88 274 LYS A N 1
ATOM 2155 C CA . LYS A 1 274 ? 32.708 24.386 -15.261 1.00 88.88 274 LYS A CA 1
ATOM 2156 C C . LYS A 1 274 ? 31.986 23.840 -14.032 1.00 88.88 274 LYS A C 1
ATOM 2158 O O . LYS A 1 274 ? 32.467 24.043 -12.918 1.00 88.88 274 LYS A O 1
ATOM 2163 N N . LEU A 1 275 ? 30.862 23.144 -14.207 1.00 85.00 275 LEU A N 1
ATOM 2164 C CA . LEU A 1 275 ? 30.128 22.513 -13.102 1.00 85.00 275 LEU A CA 1
ATOM 2165 C C . LEU A 1 275 ? 30.971 21.444 -12.388 1.00 85.00 275 LEU A C 1
ATOM 2167 O O . LEU A 1 275 ? 31.037 21.412 -11.156 1.00 85.00 275 LEU A O 1
ATOM 2171 N N . THR A 1 276 ? 31.697 20.628 -13.150 1.00 86.94 276 THR A N 1
ATOM 2172 C CA . THR A 1 276 ? 32.628 19.624 -12.620 1.00 86.94 276 THR A CA 1
ATOM 2173 C C . THR A 1 276 ? 33.781 20.284 -11.858 1.00 86.94 276 THR A C 1
ATOM 2175 O O . THR A 1 276 ? 34.133 19.847 -10.761 1.00 86.94 276 THR A O 1
ATOM 2178 N N . ALA A 1 277 ? 34.337 21.381 -12.381 1.00 90.69 277 ALA A N 1
ATOM 2179 C CA . ALA A 1 277 ? 35.379 22.142 -11.694 1.00 90.69 277 ALA A CA 1
ATOM 2180 C C . ALA A 1 277 ? 34.890 22.727 -10.355 1.00 90.69 277 ALA A C 1
ATOM 2182 O O . ALA A 1 277 ? 35.609 22.647 -9.357 1.00 90.69 277 ALA A O 1
ATOM 2183 N N . ILE A 1 278 ? 33.660 23.257 -10.309 1.00 90.56 278 ILE A N 1
ATOM 2184 C CA . ILE A 1 278 ? 33.033 23.767 -9.077 1.00 90.56 278 ILE A CA 1
ATOM 2185 C C . ILE A 1 278 ? 32.888 22.647 -8.040 1.00 90.56 278 ILE A C 1
ATOM 2187 O O . ILE A 1 278 ? 33.290 22.819 -6.886 1.00 90.56 278 ILE A O 1
ATOM 2191 N N . ARG A 1 279 ? 32.369 21.483 -8.450 1.00 90.56 279 ARG A N 1
ATOM 2192 C CA . ARG A 1 279 ? 32.246 20.300 -7.585 1.00 90.56 279 ARG A CA 1
ATOM 2193 C C . ARG A 1 279 ? 33.600 19.891 -6.998 1.00 90.56 279 ARG A C 1
ATOM 2195 O O . ARG A 1 279 ? 33.738 19.778 -5.781 1.00 90.56 279 ARG A O 1
ATOM 2202 N N . ASN A 1 280 ? 34.619 19.734 -7.841 1.00 89.94 280 ASN A N 1
ATOM 2203 C CA . ASN A 1 280 ? 35.947 19.290 -7.410 1.00 89.94 280 ASN A CA 1
ATOM 2204 C C . ASN A 1 280 ? 36.629 20.295 -6.469 1.00 89.94 280 ASN A C 1
ATOM 2206 O O . ASN A 1 280 ? 37.275 19.897 -5.495 1.00 89.94 280 ASN A O 1
ATOM 2210 N N . ALA A 1 281 ? 36.456 21.598 -6.710 1.00 88.69 281 ALA A N 1
ATOM 2211 C CA . ALA A 1 281 ? 36.942 22.641 -5.811 1.00 88.69 281 ALA A CA 1
ATOM 2212 C C . ALA A 1 281 ? 36.285 22.544 -4.422 1.00 88.69 281 ALA A C 1
ATOM 2214 O O . ALA A 1 281 ? 36.969 22.682 -3.406 1.00 88.69 281 ALA A O 1
ATOM 2215 N N . ARG A 1 282 ? 34.981 22.237 -4.364 1.00 85.00 282 ARG A N 1
ATOM 2216 C CA . ARG A 1 282 ? 34.243 22.045 -3.107 1.00 85.00 282 ARG A CA 1
ATOM 2217 C C . ARG A 1 282 ? 34.732 20.818 -2.340 1.00 85.00 282 ARG A C 1
ATOM 2219 O O . ARG A 1 282 ? 35.056 20.947 -1.164 1.00 85.00 282 ARG A O 1
ATOM 2226 N N . LEU A 1 283 ? 34.881 19.675 -3.013 1.00 83.06 283 LEU A N 1
ATOM 2227 C CA . LEU A 1 283 ? 35.423 18.450 -2.407 1.00 83.06 283 LEU A CA 1
ATOM 2228 C C . LEU A 1 283 ? 36.827 18.679 -1.823 1.00 83.06 283 LEU A C 1
ATOM 2230 O O . LEU A 1 283 ? 37.125 18.243 -0.712 1.00 83.06 283 LEU A O 1
ATOM 2234 N N . THR A 1 284 ? 37.661 19.445 -2.530 1.00 81.00 284 THR A N 1
ATOM 2235 C CA . THR A 1 284 ? 39.008 19.811 -2.066 1.00 81.00 284 THR A CA 1
ATOM 2236 C C . THR A 1 284 ? 38.967 20.753 -0.855 1.00 81.00 284 THR A C 1
ATOM 2238 O O . THR A 1 284 ? 39.784 20.627 0.055 1.00 81.00 284 THR A O 1
ATOM 2241 N N . SER A 1 285 ? 38.000 21.675 -0.804 1.00 74.44 285 SER A N 1
ATOM 2242 C CA . SER A 1 285 ? 37.826 22.612 0.314 1.00 74.44 285 SER A CA 1
ATOM 2243 C C . SER A 1 285 ? 37.298 21.947 1.588 1.00 74.44 285 SER A C 1
ATOM 2245 O O . SER A 1 285 ? 37.650 22.380 2.683 1.00 74.44 285 SER A O 1
ATOM 2247 N N . THR A 1 286 ? 36.445 20.929 1.470 1.00 64.50 286 THR A N 1
ATOM 2248 C CA . THR A 1 286 ? 35.874 20.205 2.619 1.00 64.50 286 THR A CA 1
ATOM 2249 C C . THR A 1 286 ? 36.865 19.194 3.214 1.00 64.50 286 THR A C 1
ATOM 2251 O O . THR A 1 286 ? 36.766 18.853 4.389 1.00 64.50 286 THR A O 1
ATOM 2254 N N . ALA A 1 287 ? 37.870 18.768 2.444 1.00 51.97 287 ALA A N 1
ATOM 2255 C CA . ALA A 1 287 ? 38.889 17.808 2.867 1.00 51.97 287 ALA A CA 1
ATOM 2256 C C . ALA A 1 287 ? 40.03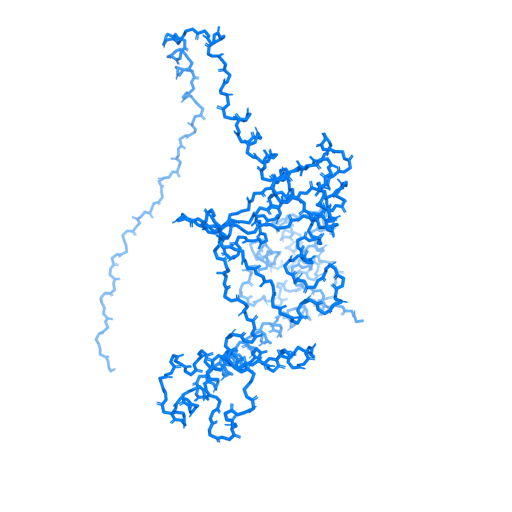0 18.395 3.729 1.00 51.97 287 ALA A C 1
ATOM 2258 O O . ALA A 1 287 ? 40.932 17.652 4.117 1.00 51.97 287 ALA A O 1
ATOM 2259 N N . ALA A 1 288 ? 40.031 19.696 4.047 1.00 41.66 288 ALA A N 1
ATOM 2260 C CA . ALA A 1 288 ? 41.022 20.283 4.951 1.00 41.66 288 ALA A CA 1
ATOM 2261 C C . ALA A 1 288 ? 40.579 20.108 6.422 1.00 41.66 288 ALA A C 1
ATOM 2263 O O . ALA A 1 288 ? 39.673 20.818 6.865 1.00 41.66 288 ALA A O 1
ATOM 2264 N N . PRO A 1 289 ? 41.188 19.201 7.214 1.00 43.12 289 PRO A N 1
ATOM 2265 C CA . PRO A 1 289 ? 40.857 19.090 8.630 1.00 43.12 289 PRO A CA 1
ATOM 2266 C C . PRO A 1 289 ? 41.247 20.384 9.366 1.00 43.12 289 PRO A C 1
ATOM 2268 O O . PRO A 1 289 ? 42.239 21.026 8.995 1.00 43.12 289 PRO A O 1
ATOM 2271 N N . PRO A 1 290 ? 40.525 20.775 10.434 1.00 40.31 290 PRO A N 1
ATOM 2272 C CA . PRO A 1 290 ? 40.960 21.879 11.280 1.00 40.31 290 PRO A CA 1
ATOM 2273 C C . PRO A 1 290 ? 42.375 21.584 11.791 1.00 40.31 290 PRO A C 1
ATOM 2275 O O . PRO A 1 290 ? 42.654 20.489 12.287 1.00 40.31 290 PRO A O 1
ATOM 2278 N N . ARG A 1 291 ? 43.291 22.552 11.637 1.00 47.12 291 ARG A N 1
ATOM 2279 C CA . ARG A 1 291 ? 44.656 22.447 12.172 1.00 47.12 291 ARG A CA 1
ATOM 2280 C C . ARG A 1 291 ? 44.578 22.077 13.654 1.00 47.12 291 ARG A C 1
ATOM 2282 O O . ARG A 1 291 ? 43.978 22.799 14.443 1.00 47.12 291 ARG A O 1
ATOM 2289 N N . ARG A 1 292 ? 45.216 20.960 14.011 1.00 46.34 292 ARG A N 1
ATOM 2290 C CA . ARG A 1 292 ? 45.295 20.349 15.352 1.00 46.34 292 ARG A CA 1
ATOM 2291 C C . ARG A 1 292 ? 45.986 21.208 16.429 1.00 46.34 292 ARG A C 1
ATOM 2293 O O . ARG A 1 292 ? 46.254 20.701 17.511 1.00 46.34 292 ARG A O 1
ATOM 2300 N N . ASP A 1 293 ? 46.247 22.487 16.180 1.00 49.03 293 ASP A N 1
ATOM 2301 C CA . ASP A 1 293 ? 47.066 23.331 17.059 1.00 49.03 293 ASP A CA 1
ATOM 2302 C C . ASP A 1 293 ? 46.298 23.907 18.268 1.00 49.03 293 ASP A C 1
ATOM 2304 O O . ASP A 1 293 ? 46.869 24.656 19.056 1.00 49.03 293 ASP A O 1
ATOM 2308 N N . SER A 1 294 ? 45.016 23.565 18.450 1.00 49.28 294 SER A N 1
ATOM 2309 C CA . SER A 1 294 ? 44.185 24.067 19.559 1.00 49.28 294 SER A CA 1
ATOM 2310 C C . SER A 1 294 ? 43.554 22.991 20.449 1.00 49.28 294 SER A C 1
ATOM 2312 O O . SER A 1 294 ? 42.807 23.335 21.365 1.00 49.28 294 SER A O 1
ATOM 2314 N N . MET A 1 295 ? 43.854 21.704 20.243 1.00 46.50 295 MET A N 1
ATOM 2315 C CA . MET A 1 295 ? 43.383 20.661 21.159 1.00 46.50 295 MET A CA 1
ATOM 2316 C C . MET A 1 295 ? 44.357 20.551 22.345 1.00 46.50 295 MET A C 1
ATOM 2318 O O . MET A 1 295 ? 45.543 20.297 22.119 1.00 46.50 295 MET A O 1
ATOM 2322 N N . PRO A 1 296 ? 43.911 20.753 23.601 1.00 62.44 296 PRO A N 1
ATOM 2323 C CA . PRO A 1 296 ? 44.768 20.516 24.753 1.00 62.44 296 PRO A CA 1
ATOM 2324 C C . PRO A 1 296 ? 45.222 19.047 24.752 1.00 62.44 296 PRO A C 1
ATOM 2326 O O . PRO A 1 296 ? 44.451 18.169 24.352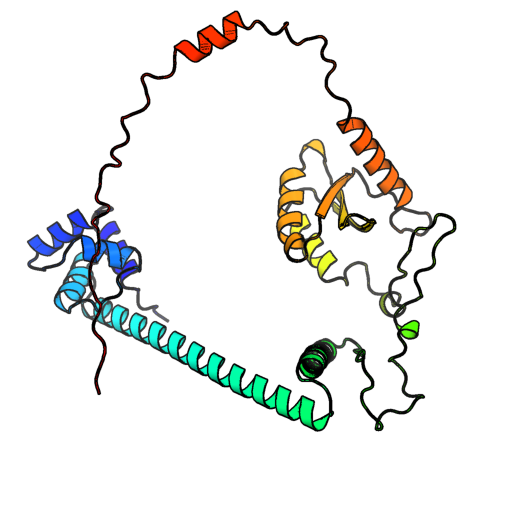 1.00 62.44 296 PRO A O 1
ATOM 2329 N N . PRO A 1 297 ? 46.470 18.760 25.157 1.00 68.81 297 PRO A N 1
ATOM 2330 C CA . PRO A 1 297 ? 47.001 17.406 25.136 1.00 68.81 297 PRO A CA 1
ATOM 2331 C C . PRO A 1 297 ? 46.110 16.477 25.962 1.00 68.81 297 PRO A C 1
ATOM 2333 O O . PRO A 1 297 ? 45.673 16.831 27.058 1.00 68.81 297 PRO A O 1
ATOM 2336 N N . PHE A 1 298 ? 45.855 15.288 25.417 1.00 60.50 298 PHE A N 1
ATOM 2337 C CA . PHE A 1 298 ? 45.117 14.217 26.078 1.00 60.50 298 PHE A CA 1
ATOM 2338 C C . PHE A 1 298 ? 45.667 13.994 27.494 1.00 60.50 298 PHE A C 1
ATOM 2340 O O . PHE A 1 298 ? 46.826 13.610 27.663 1.00 60.50 298 PHE A O 1
ATOM 2347 N N . ASN A 1 299 ? 44.841 14.271 28.507 1.00 80.50 299 ASN A N 1
ATOM 2348 C CA . ASN A 1 299 ? 45.175 14.050 29.908 1.00 80.50 299 ASN A CA 1
ATOM 2349 C C . ASN A 1 299 ? 44.381 12.838 30.430 1.00 80.50 299 ASN A C 1
ATOM 2351 O O . ASN A 1 299 ? 43.222 13.001 30.821 1.00 80.50 299 ASN A O 1
ATOM 2355 N N . PRO A 1 300 ? 44.985 11.637 30.477 1.00 70.75 300 PRO A N 1
ATOM 2356 C CA . PRO A 1 300 ? 44.293 10.412 30.883 1.00 70.75 300 PRO A CA 1
ATOM 2357 C C . PRO A 1 300 ? 43.748 10.463 32.319 1.00 70.75 300 PRO A C 1
ATOM 2359 O O . PRO A 1 300 ? 42.830 9.717 32.650 1.00 70.75 300 PRO A O 1
ATOM 2362 N N . ALA A 1 301 ? 44.260 11.359 33.171 1.00 74.88 301 ALA A N 1
ATOM 2363 C CA . ALA A 1 301 ? 43.767 11.515 34.537 1.00 74.88 301 ALA A CA 1
ATOM 2364 C C . ALA A 1 301 ? 42.363 12.149 34.610 1.00 74.88 301 ALA A C 1
ATOM 2366 O O . ALA A 1 301 ? 41.601 11.818 35.514 1.00 74.88 301 ALA A O 1
ATOM 2367 N N . ASN A 1 302 ? 41.997 13.020 33.660 1.00 69.38 302 ASN A N 1
ATOM 2368 C CA . ASN A 1 302 ? 40.677 13.667 33.649 1.00 69.38 302 ASN A CA 1
ATOM 2369 C C . ASN A 1 302 ? 39.576 12.739 33.111 1.00 69.38 302 ASN A C 1
ATOM 2371 O O . ASN A 1 302 ? 38.457 12.763 33.614 1.00 69.38 302 ASN A O 1
ATOM 2375 N N . GLU A 1 303 ? 39.902 11.895 32.133 1.00 65.50 303 GLU A N 1
ATOM 2376 C CA . GLU A 1 303 ? 38.981 10.903 31.555 1.00 65.50 303 GLU A CA 1
ATOM 2377 C C . GLU A 1 303 ? 38.625 9.805 32.572 1.00 65.50 303 GLU A C 1
ATOM 2379 O O . GLU A 1 303 ? 37.459 9.454 32.746 1.00 65.50 303 GLU A O 1
ATOM 2384 N N . LEU A 1 304 ? 39.617 9.322 33.334 1.00 64.06 304 LEU A N 1
ATOM 2385 C CA . LEU A 1 304 ? 39.397 8.333 34.397 1.00 64.06 304 LEU A CA 1
ATOM 2386 C C . LEU A 1 304 ? 38.545 8.878 35.555 1.00 64.06 304 LEU A C 1
ATOM 2388 O O . LEU A 1 304 ? 37.788 8.121 36.161 1.00 64.06 304 LEU A O 1
ATOM 2392 N N . ALA A 1 305 ? 38.631 10.180 35.849 1.00 67.62 305 ALA A N 1
ATOM 2393 C CA . ALA A 1 305 ? 37.786 10.824 36.855 1.00 67.62 305 ALA A CA 1
ATOM 2394 C C . ALA A 1 305 ? 36.333 11.004 36.375 1.00 67.62 305 ALA A C 1
ATOM 2396 O O . ALA A 1 305 ? 35.409 10.873 37.176 1.00 67.62 305 ALA A O 1
ATOM 2397 N N . ALA A 1 306 ? 36.122 11.251 35.078 1.00 60.75 306 ALA A N 1
ATOM 2398 C CA . ALA A 1 306 ? 34.789 11.360 34.485 1.00 60.75 306 ALA A CA 1
ATOM 2399 C C . ALA A 1 306 ? 34.051 10.008 34.448 1.00 60.75 306 ALA A C 1
ATOM 2401 O O . ALA A 1 306 ? 32.847 9.954 34.677 1.00 60.75 306 ALA A O 1
ATOM 2402 N N . TRP A 1 307 ? 34.776 8.904 34.243 1.00 52.59 307 TRP A N 1
ATOM 2403 C CA . TRP A 1 307 ? 34.209 7.548 34.231 1.00 52.59 307 TRP A CA 1
ATOM 2404 C C . TRP A 1 307 ? 33.855 6.980 35.612 1.00 52.59 307 TRP A C 1
ATOM 2406 O O . TRP A 1 307 ? 33.079 6.030 35.709 1.00 52.59 307 TRP A O 1
ATOM 2416 N N . ALA A 1 308 ? 34.405 7.536 36.692 1.00 60.53 308 ALA A N 1
ATOM 2417 C CA . ALA A 1 308 ? 34.145 7.050 38.047 1.00 60.53 308 ALA A CA 1
ATOM 2418 C C . ALA A 1 308 ? 32.780 7.491 38.616 1.00 60.53 308 ALA A C 1
ATOM 2420 O O . ALA A 1 308 ? 32.365 6.966 39.648 1.00 60.53 308 ALA A O 1
ATOM 2421 N N . HIS A 1 309 ? 32.081 8.429 37.967 1.00 51.53 309 HIS A N 1
ATOM 2422 C CA . HIS A 1 309 ? 30.883 9.068 38.522 1.00 51.53 309 HIS A CA 1
ATOM 2423 C C . HIS A 1 309 ? 29.535 8.598 37.957 1.00 51.53 309 HIS A C 1
ATOM 2425 O O . HIS A 1 309 ? 28.514 9.076 38.437 1.00 51.53 309 HIS A O 1
ATOM 2431 N N . ASP A 1 310 ? 29.498 7.644 37.023 1.00 54.00 310 ASP A N 1
ATOM 2432 C CA . ASP A 1 310 ? 28.259 7.303 36.306 1.00 54.00 310 ASP A CA 1
ATOM 2433 C C . ASP A 1 310 ? 28.006 5.788 36.237 1.00 54.00 310 ASP A C 1
ATOM 2435 O O . ASP A 1 310 ? 28.105 5.145 35.193 1.00 54.00 310 ASP A O 1
ATOM 2439 N N . LYS A 1 311 ? 27.772 5.176 37.403 1.00 50.53 311 LYS A N 1
ATOM 2440 C CA . LYS A 1 311 ? 27.287 3.783 37.512 1.00 50.53 311 LYS A CA 1
ATOM 2441 C C . LYS A 1 311 ? 26.184 3.587 38.554 1.00 50.53 311 LYS A C 1
ATOM 2443 O O . LYS A 1 311 ? 25.732 2.461 38.734 1.00 50.53 311 LYS A O 1
ATOM 2448 N N . SER A 1 312 ? 25.757 4.638 39.256 1.00 54.62 312 SER A N 1
ATOM 2449 C CA . SER A 1 312 ? 24.707 4.525 40.279 1.00 54.62 312 SER A CA 1
ATOM 2450 C C . SER A 1 312 ? 23.285 4.567 39.719 1.00 54.62 312 SER A C 1
ATOM 2452 O O . SER A 1 312 ? 22.364 4.213 40.447 1.00 54.62 312 SER A O 1
ATOM 2454 N N . ASP A 1 313 ? 23.107 4.955 38.452 1.00 54.66 313 ASP A N 1
ATOM 2455 C CA . ASP A 1 313 ? 21.787 5.275 37.887 1.00 54.66 313 ASP A CA 1
ATOM 2456 C C . ASP A 1 313 ? 21.277 4.227 36.882 1.00 54.66 313 ASP A C 1
ATOM 2458 O O . ASP A 1 313 ? 20.300 4.466 36.175 1.00 54.66 313 ASP A O 1
ATOM 2462 N N . ILE A 1 314 ? 21.899 3.043 36.829 1.00 55.84 314 ILE A N 1
ATOM 2463 C CA . ILE A 1 314 ? 21.384 1.911 36.049 1.00 55.84 314 ILE A CA 1
ATOM 2464 C C . ILE A 1 314 ? 20.423 1.121 36.953 1.00 55.84 314 ILE A C 1
ATOM 2466 O O . ILE A 1 314 ? 20.888 0.495 37.912 1.00 55.84 314 ILE A O 1
ATOM 2470 N N . PRO A 1 315 ? 19.098 1.150 36.712 1.00 53.59 315 PRO A N 1
ATOM 2471 C CA . PRO A 1 315 ? 18.171 0.307 37.451 1.00 53.59 315 PRO A CA 1
ATOM 2472 C C . PRO A 1 315 ? 18.476 -1.172 37.157 1.00 53.59 315 PRO A C 1
ATOM 2474 O O . PRO A 1 315 ? 18.853 -1.493 36.029 1.00 53.59 315 PRO A O 1
ATOM 2477 N N . PRO A 1 316 ? 18.352 -2.073 38.147 1.00 57.66 316 PRO A N 1
ATOM 2478 C CA . PRO A 1 316 ? 18.533 -3.499 37.912 1.00 57.66 316 PRO A CA 1
ATOM 2479 C C . PRO A 1 316 ? 17.510 -3.982 36.875 1.00 57.66 316 PRO A C 1
ATOM 2481 O O . PRO A 1 316 ? 16.313 -3.751 37.027 1.00 57.66 316 PRO A O 1
ATOM 2484 N N . ASP A 1 317 ? 18.008 -4.604 35.807 1.00 53.31 317 ASP A N 1
ATOM 2485 C CA . ASP A 1 317 ? 17.208 -5.239 34.762 1.00 53.31 317 ASP A CA 1
ATOM 2486 C C . ASP A 1 317 ? 16.390 -6.402 35.353 1.00 53.31 317 ASP A C 1
ATOM 2488 O O . ASP A 1 317 ? 16.942 -7.442 35.712 1.00 53.31 317 ASP A O 1
ATOM 2492 N N . ASP A 1 318 ? 15.067 -6.239 35.406 1.00 48.84 318 ASP A N 1
ATOM 2493 C CA . ASP A 1 318 ? 14.077 -7.279 35.727 1.00 48.84 318 ASP A CA 1
ATOM 2494 C C . ASP A 1 318 ? 13.851 -8.229 34.523 1.00 48.84 318 ASP A C 1
ATOM 2496 O O . ASP A 1 318 ? 12.729 -8.415 34.053 1.00 48.84 318 ASP A O 1
ATOM 2500 N N . TYR A 1 319 ? 14.918 -8.836 33.991 1.00 51.78 319 TYR A N 1
ATOM 2501 C CA . TYR A 1 319 ? 14.823 -9.929 33.008 1.00 51.78 319 TYR A CA 1
ATOM 2502 C C . TYR A 1 319 ? 15.140 -11.284 33.658 1.00 51.78 319 TYR A C 1
ATOM 2504 O O . TYR A 1 319 ? 16.045 -12.003 33.240 1.00 51.78 319 TYR A O 1
ATOM 2512 N N . GLU A 1 320 ? 14.363 -11.653 34.677 1.00 53.56 320 GLU A N 1
ATOM 2513 C CA . GLU A 1 320 ? 14.172 -13.049 35.083 1.00 53.56 320 GLU A CA 1
ATOM 2514 C C . GLU A 1 320 ? 12.706 -13.422 34.840 1.00 53.56 320 GLU A C 1
ATOM 2516 O O . GLU A 1 320 ? 11.878 -13.320 35.736 1.00 53.56 320 GLU A O 1
ATOM 2521 N N . ASP A 1 321 ? 12.371 -13.845 33.619 1.00 51.59 321 ASP A N 1
ATOM 2522 C CA . ASP A 1 321 ? 11.110 -14.547 33.367 1.00 51.59 321 ASP A CA 1
ATOM 2523 C C . ASP A 1 321 ? 11.308 -15.642 32.302 1.00 51.59 321 ASP A C 1
ATOM 2525 O O . ASP A 1 321 ? 11.419 -15.389 31.103 1.00 51.59 321 ASP A O 1
ATOM 2529 N N . GLY A 1 322 ? 11.398 -16.879 32.798 1.00 48.16 322 GLY A N 1
ATOM 2530 C CA . GLY A 1 322 ? 10.770 -18.071 32.224 1.00 48.16 322 GLY A CA 1
ATOM 2531 C C . GLY A 1 322 ? 11.101 -18.473 30.787 1.00 48.16 322 GLY A C 1
ATOM 2532 O O . GLY A 1 322 ? 10.225 -18.442 29.925 1.00 48.16 322 GLY A O 1
ATOM 2533 N N . ILE A 1 323 ? 12.298 -19.016 30.552 1.00 47.19 323 ILE A N 1
ATOM 2534 C CA . ILE A 1 323 ? 12.454 -20.057 29.523 1.00 47.19 323 ILE A CA 1
ATOM 2535 C C . ILE A 1 323 ? 12.045 -21.377 30.189 1.00 47.19 323 ILE A C 1
ATOM 2537 O O . ILE A 1 323 ? 12.876 -22.081 30.756 1.00 47.19 323 ILE A O 1
ATOM 2541 N N . GLU A 1 324 ? 10.742 -21.664 30.203 1.00 51.38 324 GLU A N 1
ATOM 2542 C CA . GLU A 1 324 ? 10.249 -23.001 30.534 1.00 51.38 324 GLU A CA 1
ATOM 2543 C C . GLU A 1 324 ? 10.488 -23.930 29.339 1.00 51.38 324 GLU A C 1
ATOM 2545 O O . GLU A 1 324 ? 9.989 -23.705 28.232 1.00 51.38 324 GLU A O 1
ATOM 2550 N N . ASP A 1 325 ? 11.278 -24.970 29.600 1.00 52.28 325 ASP A N 1
ATOM 2551 C CA . ASP A 1 325 ? 11.480 -26.147 28.764 1.00 52.28 325 ASP A CA 1
ATOM 2552 C C . ASP A 1 325 ? 10.138 -26.711 28.283 1.00 52.28 325 ASP A C 1
ATOM 2554 O O . ASP A 1 325 ? 9.365 -27.291 29.049 1.00 52.28 325 ASP A O 1
ATOM 2558 N N . ARG A 1 326 ? 9.875 -26.589 26.981 1.00 40.81 326 ARG A N 1
ATOM 2559 C CA . ARG A 1 326 ? 8.799 -27.324 26.320 1.00 40.81 326 ARG A CA 1
ATOM 2560 C C . ARG A 1 326 ? 9.365 -28.652 25.826 1.00 40.81 326 ARG A C 1
ATOM 2562 O O . ARG A 1 326 ? 9.825 -28.756 24.691 1.00 40.81 326 ARG A O 1
ATOM 2569 N N . ALA A 1 327 ? 9.374 -29.632 26.722 1.00 53.16 327 ALA A N 1
ATOM 2570 C CA . ALA A 1 327 ? 9.500 -31.035 26.365 1.00 53.16 327 ALA A CA 1
ATOM 2571 C C . ALA A 1 327 ? 8.161 -31.558 25.811 1.00 53.16 327 ALA A C 1
ATOM 2573 O O . ALA A 1 327 ? 7.096 -31.117 26.242 1.00 53.16 327 ALA A O 1
ATOM 2574 N N . ASP A 1 328 ? 8.284 -32.518 24.899 1.00 56.03 328 ASP A N 1
ATOM 2575 C CA . ASP A 1 328 ? 7.284 -33.507 24.489 1.00 56.03 328 ASP A CA 1
ATOM 2576 C C . ASP A 1 328 ? 6.166 -33.044 23.535 1.00 56.03 328 ASP A C 1
ATOM 2578 O O . ASP A 1 328 ? 5.224 -32.360 23.915 1.00 56.03 328 ASP A O 1
ATOM 2582 N N . ASP A 1 329 ? 6.290 -33.480 22.276 1.00 51.66 329 ASP A N 1
ATOM 2583 C CA . ASP A 1 329 ? 5.197 -34.053 21.474 1.00 51.66 329 ASP A CA 1
ATOM 2584 C C . ASP A 1 329 ? 5.830 -34.869 20.319 1.00 51.66 329 ASP A C 1
ATOM 2586 O O . ASP A 1 329 ? 5.826 -34.486 19.147 1.00 51.66 329 ASP A O 1
ATOM 2590 N N . GLU A 1 330 ? 6.441 -36.004 20.680 1.00 56.97 330 GLU A N 1
ATOM 2591 C CA . GLU A 1 330 ? 6.511 -37.176 19.801 1.00 56.97 330 GLU A CA 1
ATOM 2592 C C . GLU A 1 330 ? 5.173 -37.914 19.939 1.00 56.97 330 GLU A C 1
ATOM 2594 O O . GLU A 1 330 ? 4.897 -38.442 21.008 1.00 56.97 330 GLU A O 1
ATOM 2599 N N . ASP A 1 331 ? 4.334 -37.901 18.899 1.00 60.00 331 ASP A N 1
ATOM 2600 C CA . ASP A 1 331 ? 3.400 -38.990 18.556 1.00 60.00 331 ASP A CA 1
ATOM 2601 C C . ASP A 1 331 ? 2.538 -38.580 17.351 1.00 60.00 331 ASP A C 1
ATOM 2603 O O . ASP A 1 331 ? 1.489 -37.950 17.480 1.00 60.00 331 ASP A O 1
ATOM 2607 N N . PHE A 1 332 ? 2.957 -38.971 16.144 1.00 49.31 332 PHE A N 1
ATOM 2608 C CA . PHE A 1 332 ? 2.032 -39.092 15.013 1.00 49.31 332 PHE A CA 1
ATOM 2609 C C . PHE A 1 332 ? 2.450 -40.241 14.086 1.00 49.31 332 PHE A C 1
ATOM 2611 O O . PHE A 1 332 ? 2.907 -40.045 12.962 1.00 49.31 332 PHE A O 1
ATOM 2618 N N . GLU A 1 333 ? 2.248 -41.472 14.561 1.00 59.88 333 GLU A N 1
ATOM 2619 C CA . GLU A 1 333 ? 2.025 -42.631 13.695 1.00 59.88 333 GLU A CA 1
ATOM 2620 C C . GLU A 1 333 ? 0.551 -43.062 13.768 1.00 59.88 333 GLU A C 1
ATOM 2622 O O . GLU A 1 333 ? 0.016 -43.339 14.840 1.00 59.88 333 GLU A O 1
ATOM 2627 N N . GLY A 1 334 ? -0.088 -43.187 12.598 1.00 55.59 334 GLY A N 1
ATOM 2628 C CA . GLY A 1 334 ? -1.216 -44.101 12.398 1.00 55.59 334 GLY A CA 1
ATOM 2629 C C . GLY A 1 334 ? -2.578 -43.484 12.064 1.00 55.59 334 GLY A C 1
ATOM 2630 O O . GLY A 1 334 ? -3.438 -43.379 12.938 1.00 55.59 334 GLY A O 1
ATOM 2631 N N . ARG A 1 335 ? -2.835 -43.245 10.770 1.00 45.00 335 ARG A N 1
ATOM 2632 C CA . ARG A 1 335 ? -3.889 -43.930 9.985 1.00 45.00 335 ARG A CA 1
ATOM 2633 C C . ARG A 1 335 ? -3.912 -43.510 8.524 1.00 45.00 335 ARG A C 1
ATOM 2635 O O . ARG A 1 335 ? -3.821 -42.294 8.263 1.00 45.00 335 ARG A O 1
#

Foldseek 3Di:
DPPLDALLVLLVLLCVVVVNDQLCVLQVVLVVVVAHDDSVQSVCSNVVNDPDQDDLSRLVSSCVSSVHDSVSSVVNSVVVVVVVVVVVVVVVVVVVVVVVVLVVLVVQCVVVVHDSVVSVVQVVLVVVCVVCVVVVHDDDDQDDPDPVQDPVNDPNPPVQFFDQQDQDPVRDGDTDGGPVVVPPDPPQDDPLVVVLVVLQVVWPFWDDWDWDWDDDPPGIEIEIETAGCDPVPTPQVVSLVSNCVVCCVVPHHYHYHYDNDFDADPVRHGPVVVVVVSVVVVVVVVPDDPPPPPDDPDDVVVVVVVVVPPDPPDDPDPPPDDPDDDDDDPDDDDD

Secondary structure (DSSP, 8-state):
--PPPPHHHHHHHHHHHTTS--HHHHHHHHHHTT----HHHHHHHHTT---SPPPHHHHHHHHHHHTS-HHHHHHHHHHHHHHHHHHHHHHHHHHHHHHHHHHHHHHHHHHHT--HHHHHHHHHHHHHHHHHHHTT-----SS---TTS-TTS----HHHH----EE-TTS-EE-PPPTTTTSS--S---HHHHHHHHHHHTSTTEEEEEEEEEE-SS-EEEEEEEEES-TTT--HHHHHHHHHHHHGGGTPEEEEEEESS--B-TTSSB-HHHHHHHHHHHHHHHT-PPPGGGSPP--HHHHHHHHTT-SS-----------------------

Solvent-accessible surface area (backbone atoms only — not comparable to full-atom values): 20296 Å² total; per-residue (Å²): 133,84,79,74,58,46,66,29,56,38,46,48,46,18,18,56,74,54,79,62,39,50,42,60,58,49,24,54,54,32,43,77,73,74,27,71,55,55,29,69,56,49,48,24,35,51,68,73,67,53,85,69,84,79,48,73,56,40,35,42,32,46,12,58,56,44,69,50,61,46,67,55,40,52,49,14,52,52,52,51,54,48,52,53,49,50,54,52,50,51,50,53,51,50,54,52,50,50,55,50,50,55,51,50,41,48,54,48,8,60,75,69,73,49,52,58,69,59,31,51,56,52,49,54,51,52,52,50,38,55,50,31,50,76,71,72,43,93,65,73,64,96,61,87,91,52,90,92,61,56,90,85,71,63,74,63,52,65,74,72,57,35,62,75,59,53,62,45,102,83,71,51,72,48,78,58,76,32,72,75,70,70,61,87,63,70,95,73,82,46,71,65,60,46,49,52,49,54,58,47,65,74,43,79,49,60,74,50,74,48,81,43,81,45,77,57,101,86,49,55,32,38,36,39,39,35,18,28,77,48,70,92,78,41,64,58,69,59,54,41,51,56,49,34,66,64,45,41,82,78,67,38,49,66,43,74,44,80,39,81,62,80,53,65,37,99,87,71,46,75,29,59,69,60,53,51,50,53,50,54,52,50,56,59,62,70,68,61,74,80,78,76,86,75,66,76,78,89,55,71,70,60,58,57,58,62,65,71,73,76,75,86,84,70,76,84,80,88,80,85,78,81,88,73,84,84,74,87,86,90,82,89,84,90,133

pLDDT: mean 73.76, std 18.97, range [28.92, 97.56]

Mean predicted aligned error: 20.32 Å

Sequence (335 aa):
MTETPTLDELVETASARHNGASGRRLADIAQKAGYEVSHATLNRIRRGTYTSTPTDQTLKAIAFLAGVDPKVAFAALAAQNEATRHTAELYYQWARLQLQSRRLTHEYAHAREISVDEAEDELAEIFEMDEDRRQGRPWTPPWDPGPEYSEDDTPWLRSWWSDPPKQDARGVYTMNLPRWMHGNIPIGGDAEAQQVGHILSRHPGSMSFVLQGIADESAFRTIVYLAVANPSTFRADLAEQDLQGFLNEDRHLVELVVVDKIPTSADGGADIDKLTAIRNARLTSTAAPPRRDSMPPFNPANELAAWAHDKSDIPPDDYEDGIEDRADDEDFEGR